Protein AF-A0A4J1QXC9-F1 (afdb_monomer_lite)

Foldseek 3Di:
DAFKKKKFFWAFPDLPPVVVVVLVVLLVLQQVQLQQLHFSDQADPDPVDDGLAPCLSVPHGSQRKDKDKDFACVLCVSNVNNVVQDPPRDDDDDDPPDDDDPLPDDHTMMIMIGGNDHSSSVRSVVSSCVSCVNGIPISDIDMDGWPQDPVQAQTADPLQARPCLPPDDDPVCCVVPAQDPDPPPSGRHGDDDDDDDDDPVVVSVPDDQVVSCVVVCARNPARHHPPDPHRPDRDD

Radius of gyration: 20.9 Å; chains: 1; bounding box: 47×39×70 Å

pLDDT: mean 91.8, std 9.6, range [33.09, 98.62]

Organism: Streptococcus pneumoniae (NCBI:txid1313)

InterPro domains:
  IPR006314 Dyp-type peroxidase [PS51404] (1-236)
  IPR006314 Dyp-type peroxidase [PTHR30521] (3-228)
  IPR006314 Dyp-type peroxidase 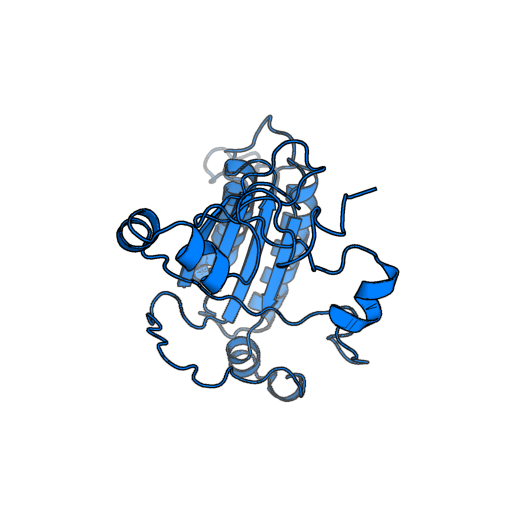[TIGR01413] (1-229)
  IPR011008 Dimeric alpha-beta barrel [SSF54909] (2-228)
  IPR048327 Dyp-type peroxidase, N-terminal domain [PF04261] (1-145)
  IPR048328 Dyp-type peroxidase, C-terminal domain [PF20628] (154-229)

Sequence (236 aa):
MQKNIYFVVLDLHTTDRDKIIQLFKDWTDYSAKLVEGELVKKDGQNALFPPSDTGETVGLNPHRLTLTFGVSASFLKKMNLENKRPRLFRNLPLFPKEQLREKYTGGDIVIHACADDEQIAFHAIRNLIRKGRNAVPLRWSQSGFAAIGDRMETPRNLFGFKDGTANPTKEQDFDRVIWADSKDWMENGSYMAVRRIQMFLETWDRTGLEEQENTFGRYKESSAPFGKKMSLMKWI

Structure (mmCIF, N/CA/C/O backbone):
data_AF-A0A4J1QXC9-F1
#
_entry.id   AF-A0A4J1QXC9-F1
#
loop_
_atom_site.group_PDB
_atom_site.id
_atom_site.type_symbol
_atom_site.label_atom_id
_atom_site.label_alt_id
_atom_site.label_comp_id
_atom_site.label_asym_id
_atom_site.label_entity_id
_atom_site.label_seq_id
_atom_site.pdbx_PDB_ins_code
_atom_site.Cartn_x
_atom_site.Cartn_y
_atom_site.Cartn_z
_atom_site.occupancy
_atom_site.B_iso_or_equiv
_atom_site.auth_seq_id
_atom_site.auth_comp_id
_atom_site.auth_asym_id
_atom_site.auth_atom_id
_atom_site.pdbx_PDB_model_num
ATOM 1 N N . MET A 1 1 ? 4.931 10.597 -7.196 1.00 86.81 1 MET A N 1
ATOM 2 C CA . MET A 1 1 ? 5.403 9.306 -6.646 1.00 86.81 1 MET A CA 1
ATOM 3 C C . MET A 1 1 ? 6.497 9.544 -5.604 1.00 86.81 1 MET A C 1
ATOM 5 O O . MET A 1 1 ? 7.321 10.445 -5.788 1.00 86.81 1 MET A O 1
ATOM 9 N N . GLN A 1 2 ? 6.478 8.789 -4.507 1.00 93.81 2 GLN A N 1
ATOM 10 C CA . GLN A 1 2 ? 7.521 8.739 -3.476 1.00 93.81 2 GLN A CA 1
ATOM 11 C C . GLN A 1 2 ? 8.482 7.565 -3.717 1.00 93.81 2 GLN A C 1
ATOM 13 O O . GLN A 1 2 ? 8.153 6.645 -4.462 1.00 93.81 2 GLN A O 1
ATOM 18 N N . LYS A 1 3 ? 9.683 7.615 -3.128 1.00 94.50 3 LYS A N 1
ATOM 19 C CA . LYS A 1 3 ? 10.757 6.640 -3.403 1.00 94.50 3 LYS A CA 1
ATOM 20 C C . LYS A 1 3 ? 10.521 5.257 -2.804 1.00 94.50 3 LYS A C 1
ATOM 22 O O . LYS A 1 3 ? 10.909 4.275 -3.430 1.00 94.50 3 LYS A O 1
ATOM 27 N N . ASN A 1 4 ? 9.917 5.184 -1.624 1.00 97.00 4 ASN A N 1
ATOM 28 C CA . ASN A 1 4 ? 9.817 3.959 -0.843 1.00 97.00 4 ASN A CA 1
ATOM 29 C C . ASN A 1 4 ? 8.362 3.616 -0.543 1.00 97.00 4 ASN A C 1
ATOM 31 O O . ASN A 1 4 ? 7.507 4.496 -0.420 1.00 97.00 4 ASN A O 1
ATOM 35 N N . ILE A 1 5 ? 8.119 2.320 -0.390 1.00 97.75 5 ILE A N 1
ATOM 36 C CA . ILE A 1 5 ? 6.839 1.741 -0.001 1.00 97.75 5 ILE A CA 1
ATOM 37 C C . ILE A 1 5 ? 7.069 0.728 1.120 1.00 97.75 5 ILE A C 1
ATOM 39 O O . ILE A 1 5 ? 7.953 -0.126 1.031 1.00 97.75 5 ILE A O 1
ATOM 43 N N . TYR A 1 6 ? 6.219 0.778 2.142 1.00 98.25 6 TYR A N 1
ATOM 44 C CA . TYR A 1 6 ? 6.021 -0.318 3.079 1.00 98.25 6 TYR A CA 1
ATOM 45 C C . TYR A 1 6 ? 4.556 -0.756 3.019 1.00 98.25 6 TYR A C 1
ATOM 47 O O . TYR A 1 6 ? 3.641 -0.046 3.440 1.00 98.25 6 TYR A O 1
ATOM 55 N N . PHE A 1 7 ? 4.330 -1.919 2.413 1.00 98.31 7 PHE A N 1
ATOM 56 C CA . PHE A 1 7 ? 3.008 -2.474 2.159 1.00 98.31 7 PHE A CA 1
ATOM 57 C C . PHE A 1 7 ? 2.717 -3.593 3.148 1.00 98.31 7 PHE A C 1
ATOM 59 O O . PHE A 1 7 ? 3.541 -4.495 3.320 1.00 98.31 7 PHE A O 1
ATOM 66 N N . VAL A 1 8 ? 1.540 -3.572 3.766 1.00 98.31 8 VAL A N 1
ATOM 67 C CA . VAL A 1 8 ? 1.110 -4.630 4.681 1.00 98.31 8 VAL A CA 1
ATOM 68 C C . VAL A 1 8 ? -0.305 -5.076 4.405 1.00 98.31 8 VAL A C 1
ATOM 70 O O . VAL A 1 8 ? -1.182 -4.293 4.042 1.00 98.31 8 VAL A O 1
ATOM 73 N N . VAL A 1 9 ? -0.516 -6.361 4.647 1.00 98.50 9 VAL A N 1
ATOM 74 C CA . VAL A 1 9 ? -1.822 -6.993 4.624 1.00 98.50 9 VAL A CA 1
ATOM 75 C C . VAL A 1 9 ? -2.078 -7.642 5.967 1.00 98.50 9 VAL A C 1
ATOM 77 O O . VAL A 1 9 ? -1.210 -8.322 6.517 1.00 98.50 9 VAL A O 1
ATOM 80 N N . LEU A 1 10 ? -3.277 -7.426 6.488 1.00 98.38 10 LEU A N 1
ATOM 81 C CA . LEU A 1 10 ? -3.714 -7.852 7.808 1.00 98.38 10 LEU A CA 1
ATOM 82 C C . LEU A 1 10 ? -4.925 -8.779 7.678 1.00 98.38 10 LEU A C 1
ATOM 84 O O . LEU A 1 10 ? -5.751 -8.610 6.776 1.00 98.38 10 LEU A O 1
ATOM 88 N N . ASP A 1 11 ? -5.041 -9.728 8.599 1.00 98.00 11 ASP A N 1
ATOM 89 C CA . ASP A 1 11 ? -6.220 -10.584 8.748 1.00 98.00 11 ASP A CA 1
ATOM 90 C C . ASP A 1 11 ? -7.081 -10.081 9.911 1.00 98.00 11 ASP A C 1
ATOM 92 O O . ASP A 1 11 ? -6.554 -9.688 10.943 1.00 98.00 11 ASP A O 1
ATOM 96 N N . LEU A 1 12 ? -8.405 -10.120 9.787 1.00 97.50 12 LEU A N 1
ATOM 97 C CA . LEU A 1 12 ? -9.333 -9.916 10.897 1.00 97.50 12 LEU A CA 1
ATOM 98 C C . LEU A 1 12 ? -9.292 -11.130 11.828 1.00 97.50 12 LEU A C 1
ATOM 100 O O . LEU A 1 12 ? -9.683 -12.235 11.437 1.00 97.50 12 LEU A O 1
ATOM 104 N N . HIS A 1 13 ? -8.869 -10.902 13.071 1.00 96.00 13 HIS A N 1
ATOM 105 C CA . HIS A 1 13 ? -8.938 -11.876 14.162 1.00 96.00 13 HIS A CA 1
ATOM 106 C C . HIS A 1 13 ? -10.239 -11.760 14.970 1.00 96.00 13 HIS A C 1
ATOM 108 O O . HIS A 1 13 ? -10.708 -12.742 15.537 1.00 96.00 13 HIS A O 1
ATOM 114 N N . THR A 1 14 ? -10.848 -10.572 15.000 1.00 94.75 14 THR A N 1
ATOM 115 C CA . THR A 1 14 ? -12.147 -10.325 15.637 1.00 94.75 14 THR A CA 1
ATOM 116 C C . THR A 1 14 ? -13.152 -9.787 14.624 1.00 94.75 14 THR A C 1
ATOM 118 O O . THR A 1 14 ? -12.793 -9.020 13.734 1.00 94.75 14 THR A O 1
ATOM 121 N N . THR A 1 15 ? -14.416 -10.182 14.769 1.00 95.19 15 THR A N 1
ATOM 122 C CA . THR A 1 15 ? -15.558 -9.668 13.992 1.00 95.19 15 THR A CA 1
ATOM 123 C C . THR A 1 15 ? -16.466 -8.771 14.838 1.00 95.19 15 THR A C 1
ATOM 125 O O . THR A 1 15 ? -17.591 -8.464 14.449 1.00 95.19 15 THR A O 1
ATOM 128 N N . ASP A 1 16 ? -15.988 -8.359 16.015 1.00 97.06 16 ASP A N 1
ATOM 129 C CA . ASP A 1 16 ? -16.655 -7.394 16.883 1.00 97.06 16 ASP A CA 1
ATOM 130 C C . ASP A 1 16 ? -16.669 -6.018 16.202 1.00 97.06 16 ASP A C 1
ATOM 132 O O . ASP A 1 16 ? -15.639 -5.349 16.061 1.00 97.06 16 ASP A O 1
ATOM 136 N N . ARG A 1 17 ? -17.855 -5.616 15.740 1.00 96.75 17 ARG A N 1
ATOM 137 C CA . ARG A 1 17 ? -18.045 -4.415 14.925 1.00 96.75 17 ARG A CA 1
ATOM 138 C C . ARG A 1 17 ? -17.596 -3.147 15.639 1.00 96.75 17 ARG A C 1
ATOM 140 O O . ARG A 1 17 ? -16.958 -2.309 15.003 1.00 96.75 17 ARG A O 1
ATOM 147 N N . ASP A 1 18 ? -17.878 -3.020 16.930 1.00 97.69 18 ASP A N 1
ATOM 148 C CA . ASP A 1 18 ? -17.554 -1.812 17.685 1.00 97.69 18 ASP A CA 1
ATOM 149 C C . ASP A 1 18 ? -16.042 -1.677 17.872 1.00 97.69 18 ASP A C 1
ATOM 151 O O . ASP A 1 18 ? -15.489 -0.587 17.708 1.00 97.69 18 ASP A O 1
ATOM 155 N N . LYS A 1 19 ? -15.340 -2.797 18.091 1.00 97.38 19 LYS A N 1
ATOM 156 C CA . LYS A 1 19 ? -13.870 -2.808 18.141 1.00 97.38 19 LYS A CA 1
ATOM 157 C C . LYS A 1 19 ? -13.236 -2.420 16.811 1.00 97.38 19 LYS A C 1
ATOM 159 O O . LYS A 1 19 ? -12.275 -1.654 16.813 1.00 97.38 19 LYS A O 1
ATOM 164 N N . ILE A 1 20 ? -13.753 -2.919 15.687 1.00 98.12 20 ILE A N 1
ATOM 165 C CA . ILE A 1 20 ? -13.220 -2.573 14.359 1.00 98.12 20 ILE A CA 1
ATOM 166 C C . ILE A 1 20 ? -13.503 -1.107 14.012 1.00 98.12 20 ILE A C 1
ATOM 168 O O . ILE A 1 20 ? -12.611 -0.418 13.521 1.00 98.12 20 ILE A O 1
ATOM 172 N N . ILE A 1 21 ? -14.697 -0.593 14.331 1.00 98.12 21 ILE A N 1
ATOM 173 C CA . ILE A 1 21 ? -15.019 0.832 14.159 1.00 98.12 21 ILE A CA 1
ATOM 174 C C . ILE A 1 21 ? -14.073 1.699 14.992 1.00 98.12 21 ILE A C 1
ATOM 176 O O . ILE A 1 21 ? -13.531 2.677 14.477 1.00 98.12 21 ILE A O 1
ATOM 180 N N . GLN A 1 22 ? -13.851 1.350 16.262 1.00 98.19 22 GLN A N 1
ATOM 181 C CA . GLN A 1 22 ? -12.945 2.112 17.117 1.00 98.19 22 GLN A CA 1
ATOM 182 C C . GLN A 1 22 ? -11.502 2.052 16.608 1.00 98.19 22 GLN A C 1
ATOM 184 O O . GLN A 1 22 ? -10.826 3.074 16.590 1.00 98.19 22 GLN A O 1
ATOM 189 N N . LEU A 1 23 ? -11.047 0.893 16.127 1.00 98.19 23 LEU A N 1
ATOM 190 C CA . LEU A 1 23 ? -9.724 0.761 15.524 1.00 98.19 23 LEU A CA 1
ATOM 191 C C . LEU A 1 23 ? -9.557 1.673 14.302 1.00 98.19 23 LEU A C 1
ATOM 193 O O . LEU A 1 23 ? -8.522 2.317 14.172 1.00 98.19 23 LEU A O 1
ATOM 197 N N . PHE A 1 24 ? -10.560 1.761 13.425 1.00 98.38 24 PHE A N 1
ATOM 198 C CA . PHE A 1 24 ? -10.502 2.650 12.260 1.00 98.38 24 PHE A CA 1
ATOM 199 C C . PHE A 1 24 ? -10.480 4.129 12.653 1.00 98.38 24 PHE A C 1
ATOM 201 O O . PHE A 1 24 ? -9.735 4.898 12.047 1.00 98.38 24 PHE A O 1
ATOM 208 N N . LYS A 1 25 ? -11.218 4.529 13.696 1.00 98.56 25 LYS A N 1
ATOM 209 C CA . LYS A 1 25 ? -11.119 5.885 14.265 1.00 98.56 25 LYS A CA 1
ATOM 210 C C . LYS A 1 25 ? -9.715 6.157 14.802 1.00 98.56 25 LYS A C 1
ATOM 212 O O . LYS A 1 25 ? -9.086 7.127 14.398 1.00 98.56 25 LYS A O 1
ATOM 217 N N . ASP A 1 26 ? -9.189 5.243 15.612 1.00 97.69 26 ASP A N 1
ATOM 218 C CA . ASP A 1 26 ? -7.851 5.362 16.190 1.00 97.69 26 ASP A CA 1
ATOM 219 C C . ASP A 1 26 ? -6.759 5.430 15.104 1.00 97.69 26 ASP A C 1
ATOM 221 O O . ASP A 1 26 ? -5.816 6.212 15.208 1.00 97.69 26 ASP A O 1
ATOM 225 N N . TRP A 1 27 ? -6.878 4.632 14.039 1.00 98.38 27 TRP A N 1
ATOM 226 C CA . TRP A 1 27 ? -5.978 4.690 12.886 1.00 98.38 27 TRP A CA 1
ATOM 227 C C . TRP A 1 27 ? -6.107 5.980 12.090 1.00 98.38 27 TRP A C 1
ATOM 229 O O . TRP A 1 27 ? -5.097 6.459 11.583 1.00 98.38 27 TRP A O 1
ATOM 239 N N . THR A 1 28 ? -7.305 6.552 11.989 1.00 98.56 28 THR A N 1
ATOM 240 C CA . THR A 1 28 ? -7.514 7.852 11.338 1.00 98.56 28 THR A CA 1
ATOM 241 C C . THR A 1 28 ? -6.794 8.951 12.118 1.00 98.56 28 THR A C 1
ATOM 243 O O . THR A 1 28 ? -6.001 9.690 11.537 1.00 98.56 28 THR A O 1
ATOM 246 N N . ASP A 1 29 ? -6.965 8.978 13.442 1.00 97.88 29 ASP A N 1
ATOM 247 C CA . ASP A 1 29 ? -6.290 9.932 14.330 1.00 97.88 29 ASP A CA 1
ATOM 248 C C . ASP A 1 29 ? -4.763 9.783 14.280 1.00 97.88 29 ASP A C 1
ATOM 250 O O . ASP A 1 29 ? -4.030 10.772 14.271 1.00 97.88 29 ASP A O 1
ATOM 254 N N . TYR A 1 30 ? -4.266 8.542 14.240 1.00 97.75 30 TYR A N 1
ATOM 255 C CA . TYR A 1 30 ? -2.833 8.266 14.116 1.00 97.75 30 TYR A CA 1
ATOM 256 C C . TYR A 1 30 ? -2.311 8.726 12.756 1.00 97.75 30 TYR A C 1
ATOM 258 O O . TYR A 1 30 ? -1.277 9.384 12.690 1.00 97.75 30 TYR A O 1
ATOM 266 N N . SER A 1 31 ? -3.030 8.409 11.680 1.00 98.00 31 SER A N 1
ATOM 267 C CA . SER A 1 31 ? -2.625 8.750 10.315 1.00 98.00 31 SER A CA 1
ATOM 268 C C . SER A 1 31 ? -2.523 10.257 10.119 1.00 98.00 31 SER A C 1
ATOM 270 O O . SER A 1 31 ? -1.531 10.704 9.557 1.00 98.00 31 SER A O 1
ATOM 272 N N . ALA A 1 32 ? -3.486 11.031 10.637 1.00 97.44 32 ALA A N 1
ATOM 273 C CA . ALA A 1 32 ? -3.479 12.493 10.559 1.00 97.44 32 ALA A CA 1
ATOM 274 C C . ALA A 1 32 ? -2.223 13.117 11.190 1.00 97.44 32 ALA A C 1
ATOM 276 O O . ALA A 1 32 ? -1.695 14.088 10.669 1.00 97.44 32 ALA A O 1
ATOM 277 N N . LYS A 1 33 ? -1.704 12.530 12.273 1.00 96.25 33 LYS A N 1
ATOM 278 C CA . LYS A 1 33 ? -0.467 12.988 12.923 1.00 96.25 33 LYS A CA 1
ATOM 279 C C . LYS A 1 33 ? 0.783 12.534 12.184 1.00 96.25 33 LYS A C 1
ATOM 281 O O . LYS A 1 33 ? 1.692 13.325 11.960 1.00 96.25 33 LYS A O 1
ATOM 286 N N . LEU A 1 34 ? 0.814 11.267 11.773 1.00 96.50 34 LEU A N 1
ATOM 287 C CA . LEU A 1 34 ? 1.970 10.676 11.097 1.00 96.50 34 LEU A CA 1
ATOM 288 C C . LEU A 1 34 ? 2.313 11.415 9.801 1.00 96.50 34 LEU A C 1
ATOM 290 O O . LEU A 1 34 ? 3.489 11.638 9.522 1.00 96.50 34 LEU A O 1
ATOM 294 N N . VAL A 1 35 ? 1.305 11.806 9.014 1.00 96.69 35 VAL A N 1
ATOM 295 C CA . VAL A 1 35 ? 1.527 12.527 7.746 1.00 96.69 35 VAL A CA 1
ATOM 296 C C . VAL A 1 35 ? 2.050 13.951 7.953 1.00 96.69 35 VAL A C 1
ATOM 298 O O . VAL A 1 35 ? 2.759 14.456 7.087 1.00 96.69 35 VAL A O 1
ATOM 301 N N . GLU A 1 36 ? 1.790 14.548 9.117 1.00 94.94 36 GLU A N 1
ATOM 302 C CA . GLU A 1 36 ? 2.347 15.841 9.541 1.00 94.94 36 GLU A CA 1
ATOM 303 C C . GLU A 1 36 ? 3.715 15.700 10.241 1.00 94.94 36 GLU A C 1
ATOM 305 O O . GLU A 1 36 ? 4.354 16.691 10.586 1.00 94.94 36 GLU A O 1
ATOM 310 N N . GLY A 1 37 ? 4.208 14.470 10.432 1.00 91.94 37 GLY A N 1
ATOM 311 C CA . GLY A 1 37 ? 5.473 14.196 11.124 1.00 91.94 37 GLY A CA 1
ATOM 312 C C . GLY A 1 37 ? 5.369 14.271 12.649 1.00 91.94 37 GLY A C 1
ATOM 313 O O . GLY A 1 37 ? 6.384 14.350 13.340 1.00 91.94 37 GLY A O 1
ATOM 314 N N . GLU A 1 38 ? 4.153 14.243 13.192 1.00 93.00 38 GLU A N 1
ATOM 315 C CA . GLU A 1 38 ? 3.902 14.221 14.628 1.00 93.00 38 GLU A CA 1
ATOM 316 C C . GLU A 1 38 ? 3.891 12.791 15.191 1.00 93.00 38 GLU A C 1
ATOM 318 O O . GLU A 1 38 ? 3.577 11.811 14.511 1.00 93.00 38 GLU A O 1
ATOM 323 N N . LEU A 1 39 ? 4.163 12.675 16.494 1.00 91.56 39 LEU A N 1
ATOM 324 C CA . LEU A 1 39 ? 3.985 11.423 17.230 1.00 91.56 39 LEU A CA 1
ATOM 325 C C . LEU A 1 39 ? 2.503 11.044 17.305 1.00 91.56 39 LEU A C 1
ATOM 327 O O . LEU A 1 39 ? 1.646 11.892 17.570 1.00 91.56 39 LEU A O 1
ATOM 331 N N . VAL A 1 40 ? 2.191 9.749 17.202 1.00 92.06 40 VAL A N 1
ATOM 332 C CA . VAL A 1 40 ? 0.793 9.270 17.199 1.00 92.06 40 VAL A CA 1
ATOM 333 C C . VAL A 1 40 ? 0.020 9.661 18.460 1.00 92.06 40 VAL A C 1
ATOM 335 O O . VAL A 1 40 ? -1.194 9.901 18.434 1.00 92.06 40 VAL A O 1
ATOM 338 N N . LYS A 1 41 ? 0.720 9.769 19.590 1.00 89.44 41 LYS A N 1
ATOM 339 C CA . LYS A 1 41 ? 0.182 10.247 20.861 1.00 89.44 41 LYS A CA 1
ATOM 340 C C . LYS A 1 41 ? 1.332 10.681 21.771 1.00 89.44 41 LYS A C 1
ATOM 342 O O . LYS A 1 41 ? 2.376 10.040 21.790 1.00 89.44 41 LYS A O 1
ATOM 347 N N . LYS A 1 42 ? 1.118 11.752 22.542 1.00 84.88 42 LYS A N 1
ATOM 348 C CA . LYS A 1 42 ? 2.051 12.177 23.593 1.00 84.88 42 LYS A CA 1
ATOM 349 C C . LYS A 1 42 ? 2.065 11.159 24.730 1.00 84.88 42 LYS A C 1
ATOM 351 O O . LYS A 1 42 ? 1.010 10.641 25.105 1.00 84.88 42 LYS A O 1
ATOM 356 N N . ASP A 1 43 ? 3.240 10.923 25.293 1.00 85.69 43 ASP A N 1
ATOM 357 C CA . ASP A 1 43 ? 3.379 10.039 26.442 1.00 85.69 43 ASP A CA 1
ATOM 358 C C . ASP A 1 43 ? 2.6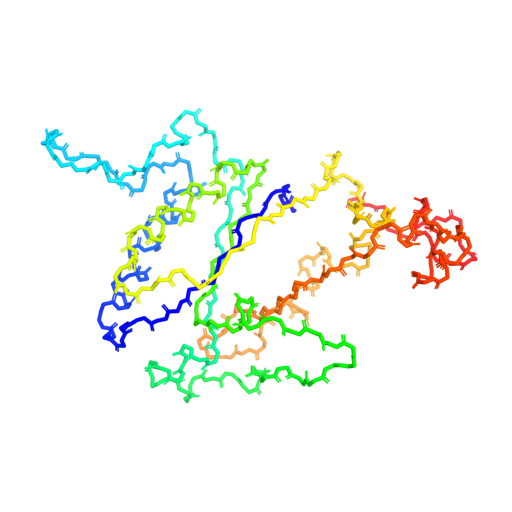85 10.595 27.686 1.00 85.69 43 ASP A C 1
ATOM 360 O O . ASP A 1 43 ? 2.521 11.805 27.867 1.00 85.69 43 ASP A O 1
ATOM 364 N N . GLY A 1 44 ? 2.233 9.674 28.538 1.00 80.00 44 GLY A N 1
ATOM 365 C CA . GLY A 1 44 ? 1.739 10.017 29.864 1.00 80.00 44 GLY A CA 1
ATOM 366 C C . GLY A 1 44 ? 2.885 10.398 30.802 1.00 80.00 44 GLY A C 1
ATOM 367 O O . GLY A 1 44 ? 4.050 10.135 30.530 1.00 80.00 44 GLY A O 1
ATOM 368 N N . GLN A 1 45 ? 2.547 10.975 31.955 1.00 81.00 45 GLN A N 1
ATOM 369 C CA . GLN A 1 45 ? 3.548 11.387 32.950 1.00 81.00 45 GLN A CA 1
ATOM 370 C C . GLN A 1 45 ? 4.208 10.205 33.684 1.00 81.00 45 GLN A C 1
ATOM 372 O O . GLN A 1 45 ? 5.248 10.370 34.314 1.00 81.00 45 GLN A O 1
ATOM 377 N N . ASN A 1 46 ? 3.604 9.014 33.636 1.00 86.38 46 ASN A N 1
ATOM 378 C CA . ASN A 1 46 ? 4.122 7.844 34.334 1.00 86.38 46 ASN A CA 1
ATOM 379 C C . ASN A 1 46 ? 5.108 7.070 33.444 1.00 86.38 46 ASN A C 1
ATOM 381 O O . ASN A 1 46 ? 4.703 6.352 32.530 1.00 86.38 46 ASN A O 1
ATOM 385 N N . ALA A 1 47 ? 6.394 7.185 33.782 1.00 86.19 47 ALA A N 1
ATOM 386 C CA . ALA A 1 47 ? 7.519 6.569 33.080 1.00 86.19 47 ALA A CA 1
ATOM 387 C C . ALA A 1 47 ? 7.551 5.026 33.123 1.00 86.19 47 ALA A C 1
ATOM 389 O O . ALA A 1 47 ? 8.367 4.418 32.437 1.00 86.19 47 ALA A O 1
ATOM 390 N N . LEU A 1 48 ? 6.688 4.378 33.915 1.00 89.06 48 LEU A N 1
ATOM 391 C CA . LEU A 1 48 ? 6.583 2.915 33.962 1.00 89.06 48 LEU A CA 1
ATOM 392 C C . LEU A 1 48 ? 5.698 2.342 32.846 1.00 89.06 48 LEU A C 1
ATOM 394 O O . LEU A 1 48 ? 5.682 1.126 32.647 1.00 89.06 48 LEU A O 1
ATOM 398 N N . PHE A 1 49 ? 4.947 3.181 32.126 1.00 86.81 49 PHE A N 1
ATOM 399 C CA . PHE A 1 49 ? 4.167 2.724 30.980 1.00 86.81 49 PHE A CA 1
ATOM 400 C C . PHE A 1 49 ? 4.998 2.721 29.694 1.00 86.81 49 PHE A C 1
ATOM 402 O O . PHE A 1 49 ? 5.851 3.588 29.507 1.00 86.81 49 PHE A O 1
ATOM 409 N N . PRO A 1 50 ? 4.723 1.783 28.768 1.00 87.06 50 PRO A N 1
ATOM 410 C CA . PRO A 1 50 ? 5.310 1.830 27.438 1.00 87.06 50 PRO A CA 1
ATOM 411 C C . PRO A 1 50 ? 4.982 3.150 26.724 1.00 87.06 50 PRO A C 1
ATOM 413 O O . PRO A 1 50 ? 3.862 3.653 26.873 1.00 87.06 50 PRO A O 1
ATOM 416 N N . PRO A 1 51 ? 5.903 3.672 25.896 1.00 88.25 51 PRO A N 1
ATOM 417 C CA . PRO A 1 51 ? 5.656 4.879 25.126 1.00 88.25 51 PRO A CA 1
ATOM 418 C C . PRO A 1 51 ? 4.545 4.658 24.094 1.00 88.25 51 PRO A C 1
ATOM 420 O O . PRO A 1 51 ? 4.371 3.572 23.521 1.00 88.25 51 PRO A O 1
ATOM 423 N N . SER A 1 52 ? 3.781 5.717 23.856 1.00 89.12 52 SER A N 1
ATOM 424 C CA . SER A 1 52 ? 2.598 5.726 22.998 1.00 89.12 52 SER A CA 1
ATOM 425 C C . SER A 1 52 ? 2.949 5.766 21.514 1.00 89.12 52 SER A C 1
ATOM 427 O O . SER A 1 52 ? 2.159 5.291 20.703 1.00 89.12 52 SER A O 1
ATOM 429 N N . ASP A 1 53 ? 4.145 6.247 21.174 1.00 93.25 53 ASP A N 1
ATOM 430 C CA . ASP A 1 53 ? 4.815 6.150 19.871 1.00 93.25 53 ASP A CA 1
ATOM 431 C C . ASP A 1 53 ? 6.067 5.254 20.012 1.00 93.25 53 ASP A C 1
ATOM 433 O O . ASP A 1 53 ? 6.495 4.952 21.124 1.00 93.25 53 ASP A O 1
ATOM 437 N N . THR A 1 54 ? 6.601 4.714 18.922 1.00 92.00 54 THR A N 1
ATOM 438 C CA . THR A 1 54 ? 7.842 3.919 18.937 1.00 92.00 54 THR A CA 1
ATOM 439 C C . THR A 1 54 ? 9.102 4.772 18.771 1.00 92.00 54 THR A C 1
ATOM 441 O O . THR A 1 54 ? 10.187 4.303 19.113 1.00 92.00 54 THR A O 1
ATOM 444 N N . GLY A 1 55 ? 8.957 6.024 18.328 1.00 89.56 55 GLY A N 1
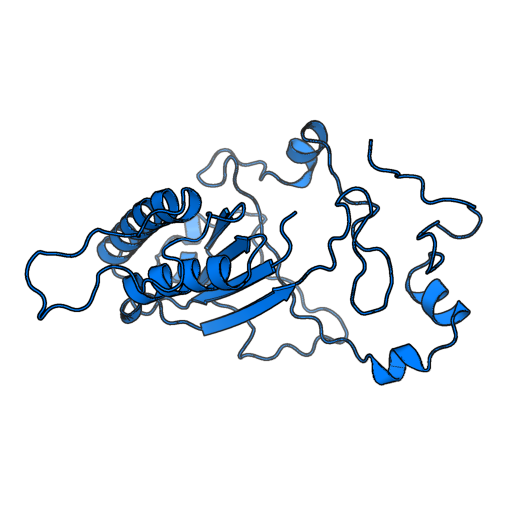ATOM 445 C CA . GLY A 1 55 ? 9.969 7.075 18.414 1.00 89.56 55 GLY A CA 1
ATOM 446 C C . GLY A 1 55 ? 11.078 7.036 17.362 1.00 89.56 55 GLY A C 1
ATOM 447 O O . GLY A 1 55 ? 11.903 7.943 17.337 1.00 89.56 55 GLY A O 1
ATOM 448 N N . GLU A 1 56 ? 11.113 6.046 16.467 1.00 89.81 56 GLU A N 1
ATOM 449 C CA . GLU A 1 56 ? 12.193 5.898 15.483 1.00 89.81 56 GLU A CA 1
ATOM 450 C C . GLU A 1 56 ? 12.256 7.031 14.450 1.00 89.81 56 GLU A C 1
ATOM 452 O O . GLU A 1 56 ? 13.231 7.112 13.719 1.00 89.81 56 GLU A O 1
ATOM 457 N N . THR A 1 57 ? 11.261 7.914 14.380 1.00 91.19 57 THR A N 1
ATOM 458 C CA . THR A 1 57 ? 11.228 9.051 13.443 1.00 91.19 57 THR A CA 1
ATOM 459 C C . THR A 1 57 ? 11.322 10.409 14.128 1.00 91.19 57 THR A C 1
ATOM 461 O O . THR A 1 57 ? 11.207 11.437 13.465 1.00 91.19 57 THR A O 1
ATOM 464 N N . VAL A 1 58 ? 11.559 10.447 15.446 1.00 89.44 58 VAL A N 1
ATOM 465 C CA . VAL A 1 58 ? 11.740 11.706 16.182 1.00 89.44 58 VAL A CA 1
ATOM 466 C C . VAL A 1 58 ? 12.884 12.509 15.560 1.00 89.44 58 VAL A C 1
ATOM 468 O O . VAL A 1 58 ? 14.008 12.025 15.448 1.00 89.44 58 VAL A O 1
ATOM 471 N N . GLY A 1 59 ? 12.593 13.755 15.178 1.00 86.81 59 GLY A N 1
ATOM 472 C CA . GLY A 1 59 ? 13.555 14.656 14.538 1.00 86.81 59 GLY A CA 1
ATOM 473 C C . GLY A 1 59 ? 13.660 14.514 13.016 1.00 86.81 59 GLY A C 1
ATOM 474 O O . GLY A 1 59 ? 14.460 15.221 12.408 1.00 86.81 59 GLY A O 1
ATOM 475 N N . LEU A 1 60 ? 12.858 13.645 12.394 1.00 89.38 60 LEU A N 1
ATOM 476 C CA . LEU A 1 60 ? 12.751 13.529 10.940 1.00 89.38 60 LEU A CA 1
ATOM 477 C C . LEU A 1 60 ? 11.518 14.277 10.417 1.00 89.38 60 LEU A C 1
ATOM 479 O O . LEU A 1 60 ? 10.505 14.399 11.100 1.00 89.38 60 LEU A O 1
ATOM 483 N N . ASN A 1 61 ? 11.593 14.750 9.173 1.00 91.06 61 ASN A N 1
ATOM 484 C CA . ASN A 1 61 ? 10.433 15.297 8.469 1.00 91.06 61 ASN A CA 1
ATOM 485 C C . ASN A 1 61 ? 9.500 14.159 8.011 1.00 91.06 61 ASN A C 1
ATOM 487 O O . ASN A 1 61 ? 9.957 13.038 7.813 1.00 91.06 61 ASN A O 1
ATOM 491 N N . PRO A 1 62 ? 8.217 14.420 7.713 1.00 88.44 62 PRO A N 1
ATOM 492 C CA . PRO A 1 62 ? 7.297 13.380 7.237 1.00 88.44 62 PRO A CA 1
ATOM 493 C C . PRO A 1 62 ? 7.633 12.816 5.846 1.00 88.44 62 PRO A C 1
ATOM 495 O O . PRO A 1 62 ? 6.977 11.888 5.389 1.00 88.44 62 PRO A O 1
ATOM 498 N N . HIS A 1 63 ? 8.618 13.371 5.126 1.00 93.56 63 HIS A N 1
ATOM 499 C CA . HIS A 1 63 ? 9.103 12.863 3.833 1.00 93.56 63 HIS A CA 1
ATOM 500 C C . HIS A 1 63 ? 7.986 12.513 2.822 1.00 93.56 63 HIS A C 1
ATOM 502 O O . HIS A 1 63 ? 8.080 11.531 2.082 1.00 93.56 63 HIS A O 1
ATOM 508 N N . ARG A 1 64 ? 6.939 13.353 2.762 1.00 96.00 64 ARG A N 1
ATOM 509 C CA . ARG A 1 64 ? 5.746 13.175 1.909 1.00 96.00 64 ARG A CA 1
ATOM 510 C C . ARG A 1 64 ? 5.022 11.843 2.156 1.00 96.00 64 ARG A C 1
ATOM 512 O O . ARG A 1 64 ? 4.578 11.197 1.200 1.00 96.00 64 ARG A O 1
ATOM 519 N N . LEU A 1 65 ? 4.943 11.425 3.420 1.00 98.12 65 LEU A N 1
ATOM 520 C CA . LEU A 1 65 ? 4.218 10.231 3.828 1.00 98.12 65 LEU A CA 1
ATOM 521 C C . LEU A 1 65 ? 2.763 10.302 3.358 1.00 98.12 65 LEU A C 1
ATOM 523 O O . LEU A 1 65 ? 2.053 11.272 3.604 1.00 98.12 65 LEU A O 1
ATOM 527 N N . THR A 1 66 ? 2.309 9.229 2.725 1.00 98.44 66 THR A N 1
ATOM 528 C CA . THR A 1 66 ? 0.894 8.979 2.459 1.00 98.44 66 THR A CA 1
ATOM 529 C C . THR A 1 66 ? 0.526 7.599 2.965 1.00 98.44 66 THR A C 1
ATOM 531 O O . THR A 1 66 ? 1.280 6.647 2.757 1.00 98.44 66 THR A O 1
ATOM 534 N N . LEU A 1 67 ? -0.655 7.487 3.566 1.00 98.56 67 LEU A N 1
ATOM 535 C CA . LEU A 1 67 ? -1.228 6.234 4.039 1.00 98.56 67 LEU A CA 1
ATOM 536 C C . LEU A 1 67 ? -2.513 5.960 3.262 1.00 98.56 67 LEU A C 1
ATOM 538 O O . LEU A 1 67 ? -3.447 6.754 3.293 1.00 98.56 67 LEU A O 1
ATOM 542 N N . THR A 1 68 ? -2.550 4.847 2.535 1.00 98.62 68 THR A N 1
ATOM 543 C CA . THR A 1 68 ? -3.741 4.390 1.808 1.00 98.62 68 THR A CA 1
ATOM 544 C C . THR A 1 68 ? -4.257 3.106 2.437 1.00 98.62 68 THR A C 1
ATOM 546 O O . THR A 1 68 ? -3.487 2.177 2.679 1.00 98.62 68 THR A O 1
ATOM 549 N N . PHE A 1 69 ? -5.564 3.044 2.673 1.00 98.56 69 PHE A N 1
ATOM 550 C CA . PHE A 1 69 ? -6.233 1.899 3.283 1.00 98.56 69 PHE A CA 1
ATOM 551 C C . PHE A 1 69 ? -7.183 1.250 2.282 1.00 98.56 69 PHE A C 1
ATOM 553 O O . PHE A 1 69 ? -7.765 1.922 1.433 1.00 98.56 69 PHE A O 1
ATOM 560 N N . GLY A 1 70 ? -7.367 -0.060 2.399 1.00 97.81 70 GLY A N 1
ATOM 561 C CA . GLY A 1 70 ? -8.338 -0.798 1.599 1.00 97.81 70 GLY A CA 1
ATOM 562 C C . GLY A 1 70 ? -8.835 -2.037 2.326 1.00 97.81 70 GLY A C 1
ATOM 563 O O . GLY A 1 70 ? -8.158 -2.573 3.204 1.00 97.81 70 GLY A O 1
ATOM 564 N N . VAL A 1 71 ? -10.020 -2.504 1.942 1.00 97.50 71 VAL A N 1
ATOM 565 C CA . VAL A 1 71 ? -10.638 -3.718 2.486 1.00 97.50 71 VAL A CA 1
ATOM 566 C C . VAL A 1 71 ? -10.924 -4.713 1.371 1.00 97.50 71 VAL A C 1
ATOM 568 O O . VAL A 1 71 ? -11.251 -4.338 0.245 1.00 97.50 71 VAL A O 1
ATOM 571 N N . SER A 1 72 ? -10.787 -5.999 1.672 1.00 96.88 72 SER A N 1
ATOM 572 C CA . SER A 1 72 ? -10.999 -7.069 0.703 1.00 96.88 72 SER A CA 1
ATOM 573 C C . SER A 1 72 ? -12.439 -7.593 0.714 1.00 96.88 72 SER A C 1
ATOM 575 O O . SER A 1 72 ? -13.236 -7.319 1.613 1.00 96.88 72 SER A O 1
ATOM 577 N N . ALA A 1 73 ? -12.784 -8.426 -0.269 1.00 95.12 73 ALA A N 1
ATOM 578 C CA . ALA A 1 73 ? -14.050 -9.156 -0.247 1.00 95.12 73 ALA A CA 1
ATOM 579 C C . ALA A 1 73 ? -14.172 -10.093 0.975 1.00 95.12 73 ALA A C 1
ATOM 581 O O . ALA A 1 73 ? -15.279 -10.322 1.459 1.00 95.12 73 ALA A O 1
ATOM 582 N N . SER A 1 74 ? -13.046 -10.607 1.488 1.00 95.94 74 SER A N 1
ATOM 583 C CA . SER A 1 74 ? -13.015 -11.417 2.712 1.00 95.94 74 SER A CA 1
ATOM 584 C C . SER A 1 74 ? -13.386 -10.582 3.940 1.00 95.94 74 SER A C 1
ATOM 586 O O . SER A 1 74 ? -14.206 -11.030 4.740 1.00 95.94 74 SER A O 1
ATOM 588 N N . PHE A 1 75 ? -12.903 -9.337 4.035 1.00 97.62 75 PHE A N 1
ATOM 589 C CA . PHE A 1 75 ? -13.317 -8.406 5.090 1.00 97.62 75 PHE A CA 1
ATOM 590 C C . PHE A 1 75 ? -14.829 -8.178 5.073 1.00 97.62 75 PHE A C 1
ATOM 592 O O . PHE A 1 75 ? -15.488 -8.333 6.100 1.00 97.62 75 PHE A O 1
ATOM 599 N N . LEU A 1 76 ? -15.392 -7.865 3.898 1.00 96.94 76 LEU A N 1
ATOM 600 C CA . LEU A 1 76 ? -16.833 -7.638 3.762 1.00 96.94 76 LEU A CA 1
ATOM 601 C C . LEU A 1 76 ? -17.633 -8.866 4.204 1.00 96.94 76 LEU A C 1
ATOM 603 O O . LEU A 1 76 ? -18.613 -8.724 4.927 1.00 96.94 76 LEU A O 1
ATOM 607 N N . LYS A 1 77 ? -17.181 -10.070 3.845 1.00 96.00 77 LYS A N 1
ATOM 608 C CA . LYS A 1 77 ? -17.802 -11.318 4.294 1.00 96.00 77 LYS A CA 1
ATOM 609 C C . LYS A 1 77 ? -17.734 -11.500 5.810 1.00 96.00 77 LYS A C 1
ATOM 611 O O . LYS A 1 77 ? -18.760 -11.733 6.441 1.00 96.00 77 LYS A O 1
ATOM 616 N N . LYS A 1 78 ? -16.551 -11.354 6.412 1.00 97.12 78 LYS A N 1
ATOM 617 C CA . LYS A 1 78 ? -16.348 -11.523 7.864 1.00 97.12 78 LYS A CA 1
ATOM 618 C C . LYS A 1 78 ? -17.130 -10.506 8.700 1.00 97.12 78 LYS A C 1
ATOM 620 O O . LYS A 1 78 ? -17.581 -10.842 9.789 1.00 97.12 78 LYS A O 1
ATOM 625 N N . MET A 1 79 ? -17.319 -9.293 8.183 1.00 97.81 79 MET A N 1
ATOM 626 C CA . MET A 1 79 ? -18.074 -8.224 8.847 1.00 97.81 79 MET A CA 1
ATOM 627 C C . MET A 1 79 ? -19.579 -8.246 8.539 1.00 97.81 79 MET A C 1
ATOM 629 O O . MET A 1 79 ? -20.291 -7.341 8.970 1.00 97.81 79 MET A O 1
ATOM 633 N N . ASN A 1 80 ? -20.071 -9.255 7.808 1.00 96.94 80 ASN A N 1
ATOM 634 C CA . ASN A 1 80 ? -21.465 -9.356 7.366 1.00 96.94 80 ASN A CA 1
ATOM 635 C C . ASN A 1 80 ? -21.932 -8.128 6.545 1.00 96.94 80 ASN A C 1
ATOM 637 O O . ASN A 1 80 ? -23.020 -7.589 6.739 1.00 96.94 80 ASN A O 1
ATOM 641 N N . LEU A 1 81 ? -21.067 -7.669 5.637 1.00 96.56 81 LEU A N 1
ATOM 642 C CA . LEU A 1 81 ? -21.241 -6.522 4.736 1.00 96.56 81 LEU A CA 1
ATOM 643 C C . LEU A 1 81 ? -21.198 -6.943 3.255 1.00 96.56 81 LEU A C 1
ATOM 645 O O . LEU A 1 81 ? -20.880 -6.136 2.384 1.00 96.56 81 LEU A O 1
ATOM 649 N N . GLU A 1 82 ? -21.488 -8.204 2.925 1.00 94.88 82 GLU A N 1
ATOM 650 C CA . GLU A 1 82 ? -21.436 -8.689 1.532 1.00 94.88 82 GLU A CA 1
ATOM 651 C C . GLU A 1 82 ? -22.415 -7.949 0.614 1.00 94.88 82 GLU A C 1
ATOM 653 O O . GLU A 1 82 ? -22.117 -7.728 -0.557 1.00 94.88 82 GLU A O 1
ATOM 658 N N . ASN A 1 83 ? -23.538 -7.474 1.158 1.00 94.56 83 ASN A N 1
ATOM 659 C CA . ASN A 1 83 ? -24.493 -6.613 0.456 1.00 94.56 83 ASN A CA 1
ATOM 660 C C . ASN A 1 83 ? -23.915 -5.240 0.060 1.00 94.56 83 ASN A C 1
ATOM 662 O O . ASN A 1 83 ? -24.523 -4.534 -0.740 1.00 94.56 83 ASN A O 1
ATOM 666 N N . LYS A 1 84 ? -22.761 -4.851 0.614 1.00 94.19 84 LYS A N 1
ATOM 667 C CA . LYS A 1 84 ? -22.008 -3.644 0.251 1.00 94.19 84 LYS A CA 1
ATOM 668 C C . LYS A 1 84 ? -20.900 -3.916 -0.765 1.00 94.19 84 LYS A C 1
ATOM 670 O O . LYS A 1 84 ? -20.220 -2.979 -1.168 1.00 94.19 84 LYS A O 1
ATOM 675 N N . ARG A 1 85 ? -20.688 -5.167 -1.190 1.00 93.25 85 ARG A N 1
ATOM 676 C CA . ARG A 1 85 ? -19.649 -5.510 -2.168 1.00 93.25 85 ARG A CA 1
ATOM 677 C C . ARG A 1 85 ? -19.975 -4.888 -3.534 1.00 93.25 85 ARG A C 1
ATOM 679 O O . ARG A 1 85 ? -20.991 -5.255 -4.126 1.00 93.25 85 ARG A O 1
ATOM 686 N N . PRO A 1 86 ? -19.104 -4.025 -4.090 1.00 90.19 86 PRO A N 1
ATOM 687 C CA . PRO A 1 86 ? -19.350 -3.441 -5.402 1.00 90.19 86 PRO A CA 1
ATOM 688 C C . PRO A 1 86 ? -19.401 -4.508 -6.498 1.00 90.19 86 PRO A C 1
ATOM 690 O O . PRO A 1 86 ? -18.619 -5.461 -6.495 1.00 90.19 86 PRO A O 1
ATOM 693 N N . ARG A 1 87 ? -20.276 -4.324 -7.493 1.00 86.75 87 ARG A N 1
ATOM 694 C CA . ARG A 1 87 ? -20.496 -5.293 -8.589 1.00 86.75 87 ARG A CA 1
ATOM 695 C C . ARG A 1 87 ? -19.221 -5.635 -9.374 1.00 86.75 87 ARG A C 1
ATOM 697 O O . ARG A 1 87 ? -19.087 -6.756 -9.879 1.00 86.75 87 ARG A O 1
ATOM 704 N N . LEU A 1 88 ? -18.318 -4.662 -9.510 1.00 87.25 88 LEU A N 1
ATOM 705 C CA . LEU A 1 88 ? -17.038 -4.807 -10.209 1.00 87.25 88 LEU A CA 1
ATOM 706 C C . LEU A 1 88 ? -15.947 -5.429 -9.327 1.00 87.25 88 LEU A C 1
ATOM 708 O O . LEU A 1 88 ? -14.954 -5.923 -9.855 1.00 87.25 88 LEU A O 1
ATOM 712 N N . PHE A 1 89 ? -16.142 -5.483 -8.006 1.00 91.94 89 PHE A N 1
ATOM 713 C CA . PHE A 1 89 ? -15.153 -6.014 -7.076 1.00 91.94 89 PHE A CA 1
ATOM 714 C C . PHE A 1 89 ? -15.186 -7.542 -7.027 1.00 91.94 89 PHE A C 1
ATOM 716 O O . PHE A 1 89 ? -15.685 -8.159 -6.084 1.00 91.94 89 PHE A O 1
ATOM 723 N N . ARG A 1 90 ? -14.686 -8.181 -8.079 1.00 88.50 90 ARG A N 1
ATOM 724 C CA . ARG A 1 90 ? -14.709 -9.638 -8.257 1.00 88.50 90 ARG A CA 1
ATOM 725 C C . ARG A 1 90 ? -13.356 -10.252 -7.930 1.00 88.50 90 ARG A C 1
ATOM 727 O O . ARG A 1 90 ? -12.340 -9.565 -7.886 1.00 88.50 90 ARG A O 1
ATOM 734 N N . ASN A 1 91 ? -13.357 -11.559 -7.693 1.00 90.81 91 ASN A N 1
ATOM 735 C CA . ASN A 1 91 ? -12.105 -12.294 -7.582 1.00 90.81 91 ASN A CA 1
ATOM 736 C C . ASN A 1 91 ? -11.391 -12.255 -8.937 1.00 90.81 91 ASN A C 1
ATOM 738 O O . ASN A 1 91 ? -12.041 -12.331 -9.983 1.00 90.81 91 ASN A O 1
ATOM 742 N N . LEU A 1 92 ? -10.066 -12.144 -8.903 1.00 91.25 92 LEU A N 1
ATOM 743 C CA . LEU A 1 92 ? -9.260 -12.265 -10.108 1.00 91.25 92 LEU A CA 1
ATOM 744 C C . LEU A 1 92 ? -9.420 -13.677 -10.701 1.00 91.25 92 LEU A C 1
ATOM 746 O O . LEU A 1 92 ? -9.494 -14.644 -9.935 1.00 91.25 92 LEU A O 1
ATOM 750 N N . PRO A 1 93 ? -9.490 -13.812 -12.038 1.00 92.38 93 PRO A N 1
ATOM 751 C CA . PRO A 1 93 ? -9.438 -15.119 -12.677 1.00 92.38 93 PRO A CA 1
ATOM 752 C C . PRO A 1 93 ? -8.052 -15.750 -12.486 1.00 92.38 93 PRO A C 1
ATOM 754 O O . PRO A 1 93 ? -7.098 -15.074 -12.101 1.00 92.38 93 PRO A O 1
ATOM 757 N N . LEU A 1 94 ? -7.940 -17.042 -12.794 1.00 92.38 94 LEU A N 1
ATOM 758 C CA . LEU A 1 94 ? -6.635 -17.688 -12.920 1.00 92.38 94 LEU A CA 1
ATOM 759 C C . LEU A 1 94 ? -5.916 -17.138 -14.153 1.00 92.38 94 LEU A C 1
ATOM 761 O O . LEU A 1 94 ? -6.505 -17.065 -15.235 1.00 92.38 94 LEU A O 1
ATOM 765 N N . PHE A 1 95 ? -4.640 -16.799 -14.003 1.00 95.38 95 PHE A N 1
ATOM 766 C CA . PHE A 1 95 ? -3.782 -16.406 -15.113 1.00 95.38 95 PHE A CA 1
ATOM 767 C C . PHE A 1 95 ? -2.766 -17.517 -15.434 1.00 95.38 95 PHE A C 1
ATOM 769 O O . PHE A 1 95 ? -2.276 -18.208 -14.534 1.00 95.38 95 PHE A O 1
ATOM 776 N N . PRO A 1 96 ? -2.404 -17.712 -16.714 1.00 95.56 96 PRO A N 1
ATOM 777 C CA . PRO A 1 96 ? -1.367 -18.667 -17.090 1.00 95.56 96 PRO A CA 1
ATOM 778 C C . PRO A 1 96 ? -0.037 -18.389 -16.380 1.00 95.56 96 PRO A C 1
ATOM 780 O O . PRO A 1 96 ? 0.358 -17.236 -16.215 1.00 95.56 96 PRO A O 1
ATOM 783 N N . LYS A 1 97 ? 0.683 -19.459 -16.021 1.00 92.56 97 LYS A N 1
ATOM 784 C CA . LYS A 1 97 ? 1.998 -19.419 -15.347 1.00 92.56 97 LYS A CA 1
ATOM 785 C C . LYS A 1 97 ? 1.987 -18.807 -13.938 1.00 92.56 97 LYS A C 1
ATOM 787 O O . LYS A 1 97 ? 3.053 -18.557 -13.377 1.00 92.56 97 LYS A O 1
ATOM 792 N N . GLU A 1 98 ? 0.817 -18.599 -13.337 1.00 94.19 98 GLU A N 1
ATOM 793 C CA . GLU A 1 98 ? 0.734 -18.179 -11.943 1.00 94.19 98 GLU A CA 1
ATOM 794 C C . GLU A 1 98 ? 1.260 -19.241 -10.985 1.00 94.19 98 GLU A C 1
ATOM 796 O O . GLU A 1 98 ? 0.841 -20.394 -11.003 1.00 94.19 98 GLU A O 1
ATOM 801 N N . GLN A 1 99 ? 2.148 -18.809 -10.093 1.00 94.75 99 GLN A N 1
ATOM 802 C CA . GLN A 1 99 ? 2.655 -19.612 -8.986 1.00 94.75 99 GLN A CA 1
ATOM 803 C C . GLN A 1 99 ? 2.422 -18.849 -7.684 1.00 94.75 99 GLN A C 1
ATOM 805 O O . GLN A 1 99 ? 3.351 -18.337 -7.050 1.00 94.75 99 GLN A O 1
ATOM 810 N N . LEU A 1 100 ? 1.144 -18.695 -7.327 1.00 95.62 100 LEU A N 1
ATOM 811 C CA . LEU A 1 100 ? 0.753 -17.977 -6.119 1.00 95.62 100 LEU A CA 1
ATOM 812 C C . LEU A 1 100 ? 1.261 -18.722 -4.885 1.00 95.62 100 LEU A C 1
ATOM 814 O O . LEU A 1 100 ? 1.028 -19.915 -4.712 1.00 95.62 100 LEU A O 1
ATOM 818 N N . ARG A 1 101 ? 1.950 -17.996 -4.005 1.00 95.44 101 ARG A N 1
ATOM 819 C CA . ARG A 1 101 ? 2.344 -18.510 -2.692 1.00 95.44 101 ARG A CA 1
ATOM 820 C C . ARG A 1 101 ? 1.292 -18.076 -1.684 1.00 95.44 101 ARG A C 1
ATOM 822 O O . ARG A 1 101 ? 1.068 -16.877 -1.513 1.00 95.44 101 ARG A O 1
ATOM 829 N N . GLU A 1 102 ? 0.698 -19.038 -0.988 1.00 94.25 102 GLU A N 1
ATOM 830 C CA . GLU A 1 102 ? -0.387 -18.803 -0.026 1.00 94.25 102 GLU A CA 1
ATOM 831 C C . GLU A 1 102 ? -0.039 -17.722 1.010 1.00 94.25 102 GLU A C 1
ATOM 833 O O . GLU A 1 102 ? -0.832 -16.814 1.261 1.00 94.25 102 GLU A O 1
ATOM 838 N N . LYS A 1 103 ? 1.202 -17.745 1.516 1.00 94.69 103 LYS A N 1
ATOM 839 C CA . LYS A 1 103 ? 1.714 -16.764 2.485 1.00 94.69 103 LYS A CA 1
ATOM 840 C C . LYS A 1 103 ? 1.761 -15.308 1.992 1.00 94.69 103 LYS A C 1
ATOM 842 O O . LYS A 1 103 ? 1.958 -14.423 2.808 1.00 94.69 103 LYS A O 1
ATOM 847 N N . TYR A 1 104 ? 1.603 -15.050 0.691 1.00 95.75 104 TYR A N 1
ATOM 848 C CA . TYR A 1 104 ? 1.542 -13.701 0.096 1.00 95.75 104 TYR A CA 1
ATOM 849 C C . TYR A 1 104 ? 0.213 -13.437 -0.629 1.00 95.75 104 TYR A C 1
ATOM 851 O O . TYR A 1 104 ? 0.144 -12.583 -1.509 1.00 95.75 104 TYR A O 1
ATOM 859 N N . THR A 1 105 ? -0.828 -14.213 -0.322 1.00 94.69 105 THR A N 1
ATOM 860 C CA . THR A 1 105 ? -2.121 -14.154 -1.016 1.00 94.69 105 THR A CA 1
ATOM 861 C C . THR A 1 105 ? -3.249 -13.886 -0.026 1.00 94.69 105 THR A C 1
ATOM 863 O O . THR A 1 105 ? -3.205 -14.351 1.115 1.00 94.69 105 THR A O 1
ATOM 866 N N . GLY A 1 106 ? -4.279 -13.162 -0.471 1.00 93.81 106 GLY A N 1
ATOM 867 C CA . GLY A 1 106 ? -5.468 -12.861 0.327 1.00 93.81 106 GLY A CA 1
ATOM 868 C C . GLY A 1 106 ? -5.209 -11.808 1.4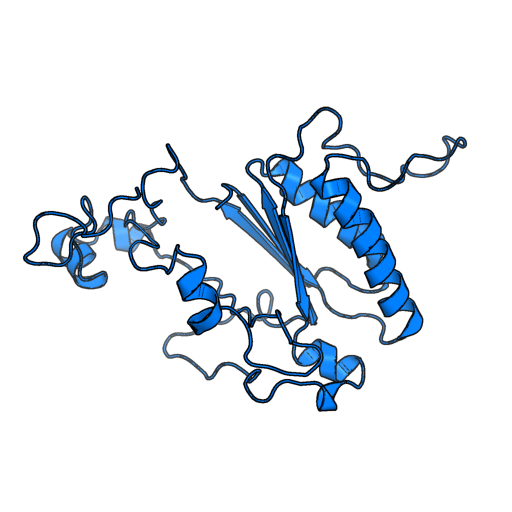01 1.00 93.81 106 GLY A C 1
ATOM 869 O O . GLY A 1 106 ? -4.325 -10.972 1.234 1.00 93.81 106 GLY A O 1
ATOM 870 N N . GLY A 1 107 ? -5.984 -11.877 2.483 1.00 96.81 107 GLY A N 1
ATOM 871 C CA . GLY A 1 107 ? -6.023 -10.891 3.562 1.00 96.81 107 GLY A CA 1
ATOM 872 C C . GLY A 1 107 ? -7.320 -10.092 3.591 1.00 96.81 107 GLY A C 1
ATOM 873 O O . GLY A 1 107 ? -8.095 -10.109 2.631 1.00 96.81 107 GLY A O 1
ATOM 874 N N . ASP A 1 108 ? -7.565 -9.399 4.697 1.00 98.00 108 ASP A N 1
ATOM 875 C CA . ASP A 1 108 ? -8.798 -8.646 4.937 1.00 98.00 108 ASP A CA 1
ATOM 876 C C . ASP A 1 108 ? -8.602 -7.142 4.750 1.00 98.00 108 ASP A C 1
ATOM 878 O O . ASP A 1 108 ? -9.433 -6.485 4.127 1.00 98.00 108 ASP A O 1
ATOM 882 N N . ILE A 1 109 ? -7.492 -6.600 5.248 1.00 98.44 109 ILE A N 1
ATOM 883 C CA . ILE A 1 109 ? -7.198 -5.165 5.209 1.00 98.44 109 ILE A CA 1
ATOM 884 C C . ILE A 1 109 ? -5.815 -4.961 4.606 1.00 98.44 109 ILE A C 1
ATOM 886 O O . ILE A 1 109 ? -4.881 -5.694 4.926 1.00 98.44 109 ILE A O 1
ATOM 890 N N . VAL A 1 110 ? -5.679 -3.945 3.762 1.00 98.38 110 VAL A N 1
ATOM 891 C CA . VAL A 1 110 ? -4.394 -3.463 3.259 1.00 98.38 110 VAL A CA 1
ATOM 892 C C . VAL A 1 110 ? -4.091 -2.086 3.836 1.00 98.38 110 VAL A C 1
ATOM 894 O O . VAL A 1 110 ? -4.978 -1.232 3.905 1.00 98.38 110 VAL A O 1
ATOM 897 N N . ILE A 1 111 ? -2.830 -1.870 4.212 1.00 98.50 111 ILE A N 1
ATOM 898 C CA . ILE A 1 111 ? -2.275 -0.540 4.465 1.00 98.50 111 ILE A CA 1
ATOM 899 C C . ILE A 1 111 ? -1.051 -0.359 3.568 1.00 98.50 111 ILE A C 1
ATOM 901 O O . ILE A 1 111 ? -0.128 -1.175 3.558 1.00 98.50 111 ILE A O 1
ATOM 905 N N . HIS A 1 112 ? -1.065 0.720 2.801 1.00 97.88 112 HIS A N 1
ATOM 906 C CA . HIS A 1 112 ? -0.048 1.085 1.832 1.00 97.88 112 HIS A CA 1
ATOM 907 C C . HIS A 1 112 ? 0.578 2.415 2.260 1.00 97.88 112 HIS A C 1
ATOM 909 O O . HIS A 1 112 ? -0.047 3.468 2.119 1.00 97.88 112 HIS A O 1
ATOM 915 N N . ALA A 1 113 ? 1.787 2.350 2.826 1.00 98.44 113 ALA A N 1
ATOM 916 C CA . ALA A 1 113 ? 2.547 3.520 3.251 1.00 98.44 113 ALA A CA 1
ATOM 917 C C . ALA A 1 113 ? 3.633 3.850 2.227 1.00 98.44 113 ALA A C 1
ATOM 919 O O . ALA A 1 113 ? 4.494 3.014 1.956 1.00 98.44 113 ALA A O 1
ATOM 920 N N . CYS A 1 114 ? 3.615 5.071 1.698 1.00 98.25 114 CYS A N 1
ATOM 921 C CA . CYS A 1 114 ? 4.632 5.574 0.775 1.00 98.25 114 CYS A CA 1
ATOM 922 C C . CYS A 1 114 ? 5.283 6.827 1.338 1.00 98.25 114 CYS A C 1
ATOM 924 O O . CYS A 1 114 ? 4.574 7.742 1.745 1.00 98.25 114 CYS A O 1
ATOM 926 N N . ALA A 1 115 ? 6.610 6.891 1.307 1.00 97.38 115 ALA A N 1
ATOM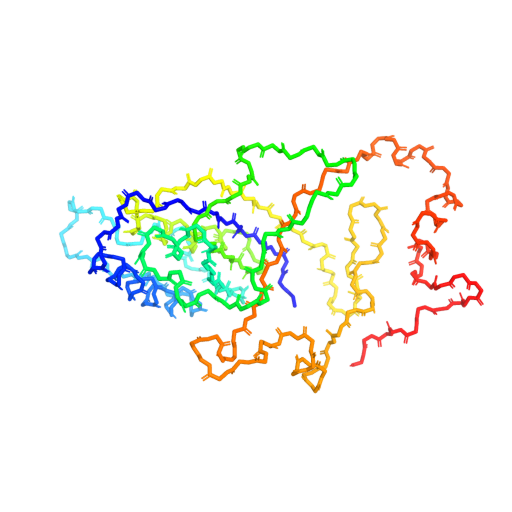 927 C CA . ALA A 1 115 ? 7.386 8.055 1.726 1.00 97.38 115 ALA A CA 1
ATOM 928 C C . ALA A 1 115 ? 8.708 8.123 0.947 1.00 97.38 115 ALA A C 1
ATOM 930 O O . ALA A 1 115 ? 9.143 7.153 0.325 1.00 97.38 115 ALA A O 1
ATOM 931 N N . ASP A 1 116 ? 9.358 9.284 0.938 1.00 95.75 116 ASP A N 1
ATOM 932 C CA . ASP A 1 116 ? 10.700 9.425 0.356 1.00 95.75 116 ASP A CA 1
ATOM 933 C C . ASP A 1 116 ? 11.803 8.809 1.220 1.00 95.75 116 ASP A C 1
ATOM 935 O O . ASP A 1 116 ? 12.934 8.684 0.753 1.00 95.75 116 ASP A O 1
ATOM 939 N N . ASP A 1 117 ? 11.455 8.382 2.431 1.00 95.25 117 ASP A N 1
ATOM 940 C CA . ASP A 1 117 ? 12.324 7.738 3.404 1.00 95.25 117 ASP A CA 1
ATOM 941 C C . ASP A 1 117 ? 11.674 6.422 3.877 1.00 95.25 117 ASP A C 1
ATOM 943 O O . ASP A 1 117 ? 10.482 6.380 4.192 1.00 95.25 117 ASP A O 1
ATOM 947 N N . GLU A 1 118 ? 12.434 5.325 3.854 1.00 95.50 118 GLU A N 1
ATOM 948 C CA . GLU A 1 118 ? 11.930 3.989 4.199 1.00 95.50 118 GLU A CA 1
ATOM 949 C C . GLU A 1 118 ? 11.582 3.867 5.690 1.00 95.50 118 GLU A C 1
ATOM 951 O O . GLU A 1 118 ? 10.589 3.226 6.041 1.00 95.50 118 GLU A O 1
ATOM 956 N N . GLN A 1 119 ? 12.348 4.522 6.566 1.00 96.00 119 GLN A N 1
ATOM 957 C CA . GLN A 1 119 ? 12.142 4.496 8.011 1.00 96.00 119 GLN A CA 1
ATOM 958 C C . GLN A 1 119 ? 10.844 5.209 8.395 1.00 96.00 119 GLN A C 1
ATOM 960 O O . GLN A 1 119 ? 10.121 4.715 9.262 1.00 96.00 119 GLN A O 1
ATOM 965 N N . ILE A 1 120 ? 10.487 6.295 7.699 1.00 97.06 120 ILE A N 1
ATOM 966 C CA . ILE A 1 120 ? 9.184 6.960 7.864 1.00 97.06 120 ILE A CA 1
ATOM 967 C C . ILE A 1 120 ? 8.024 6.027 7.490 1.00 97.06 120 ILE A C 1
ATOM 969 O O . ILE A 1 120 ? 7.070 5.881 8.257 1.00 97.06 120 ILE A O 1
ATOM 973 N N . ALA A 1 121 ? 8.097 5.363 6.330 1.00 97.56 121 ALA A N 1
ATOM 974 C CA . ALA A 1 121 ? 7.044 4.438 5.898 1.00 97.56 121 ALA A CA 1
ATOM 975 C C . ALA A 1 121 ? 6.904 3.242 6.859 1.00 97.56 121 ALA A C 1
ATOM 977 O O . ALA A 1 121 ? 5.789 2.840 7.206 1.00 97.56 121 ALA A O 1
ATOM 978 N N . PHE A 1 122 ? 8.031 2.698 7.324 1.00 97.25 122 PHE A N 1
ATOM 979 C CA . PHE A 1 122 ? 8.066 1.610 8.297 1.00 97.25 122 PHE A CA 1
ATOM 980 C C . PHE A 1 122 ? 7.459 2.015 9.649 1.00 97.25 122 PHE A C 1
ATOM 982 O O . PHE A 1 122 ? 6.590 1.304 10.162 1.00 97.25 122 PHE A O 1
ATOM 989 N N . HIS A 1 123 ? 7.872 3.158 10.209 1.00 97.62 123 HIS A N 1
ATOM 990 C CA . HIS A 1 123 ? 7.375 3.691 11.487 1.00 97.62 123 HIS A CA 1
ATOM 991 C C . HIS A 1 123 ? 5.858 3.845 11.495 1.00 97.62 123 HIS A C 1
ATOM 993 O O . HIS A 1 123 ? 5.190 3.405 12.439 1.00 97.62 123 HIS A O 1
ATOM 999 N N . ALA A 1 124 ? 5.305 4.414 10.423 1.00 97.75 124 ALA A N 1
ATOM 1000 C CA . ALA A 1 124 ? 3.875 4.648 10.312 1.00 97.75 124 ALA A CA 1
ATOM 1001 C C . ALA A 1 124 ? 3.092 3.331 10.407 1.00 97.75 124 ALA A C 1
ATOM 1003 O O . ALA A 1 124 ? 2.192 3.176 11.238 1.00 97.75 124 ALA A O 1
ATOM 1004 N N . ILE A 1 125 ? 3.494 2.330 9.622 1.00 97.69 125 ILE A N 1
ATOM 1005 C CA . ILE A 1 125 ? 2.881 1.001 9.656 1.00 97.69 125 ILE A CA 1
ATOM 1006 C C . ILE A 1 125 ? 3.075 0.316 11.009 1.00 97.69 125 ILE A C 1
ATOM 1008 O O . ILE A 1 125 ? 2.131 -0.279 11.535 1.00 97.69 125 ILE A O 1
ATOM 1012 N N . ARG A 1 126 ? 4.269 0.406 11.603 1.00 97.00 126 ARG A N 1
ATOM 1013 C CA . ARG A 1 126 ? 4.562 -0.196 12.909 1.00 97.00 126 ARG A CA 1
ATOM 1014 C C . ARG A 1 126 ? 3.616 0.331 13.985 1.00 97.00 126 ARG A C 1
ATOM 1016 O O . ARG A 1 126 ? 3.082 -0.464 14.762 1.00 97.00 126 ARG A O 1
ATOM 1023 N N . ASN A 1 127 ? 3.368 1.639 14.018 1.00 97.50 127 ASN A N 1
ATOM 1024 C CA . ASN A 1 127 ? 2.454 2.248 14.982 1.00 97.50 127 ASN A CA 1
ATOM 1025 C C . ASN A 1 127 ? 0.996 1.826 14.765 1.00 97.50 127 ASN A C 1
ATOM 1027 O O . ASN A 1 127 ? 0.316 1.479 15.736 1.00 97.50 127 ASN A O 1
ATOM 1031 N N . LEU A 1 128 ? 0.534 1.773 13.511 1.00 97.69 128 LEU A N 1
ATOM 1032 C CA . LEU A 1 128 ? -0.815 1.306 13.170 1.00 97.69 128 LEU A CA 1
ATOM 1033 C C . LEU A 1 128 ? -1.019 -0.167 13.565 1.00 97.69 128 LEU A C 1
ATOM 1035 O O . LEU A 1 128 ? -1.982 -0.497 14.264 1.00 97.69 128 LEU A O 1
ATOM 1039 N N . ILE A 1 129 ? -0.080 -1.052 13.218 1.00 96.44 129 ILE A N 1
ATOM 1040 C CA . ILE A 1 129 ? -0.140 -2.475 13.592 1.00 96.44 129 ILE A CA 1
ATOM 1041 C C . ILE A 1 129 ? -0.100 -2.639 15.110 1.00 96.44 129 ILE A C 1
ATOM 1043 O O . ILE A 1 129 ? -0.886 -3.404 15.666 1.00 96.44 129 ILE A O 1
ATOM 1047 N N . ARG A 1 130 ? 0.768 -1.903 15.814 1.00 95.50 130 ARG A N 1
ATOM 1048 C CA . ARG A 1 130 ? 0.863 -1.977 17.280 1.00 95.50 130 ARG A CA 1
ATOM 1049 C C . ARG A 1 130 ? -0.463 -1.617 17.950 1.00 95.50 130 ARG A C 1
ATOM 1051 O O . ARG A 1 130 ? -0.843 -2.279 18.914 1.00 95.50 130 ARG A O 1
ATOM 1058 N N . LYS A 1 131 ? -1.185 -0.628 17.415 1.00 95.88 131 LYS A N 1
ATOM 1059 C CA . LYS A 1 131 ? -2.519 -0.235 17.886 1.00 95.88 131 LYS A CA 1
ATOM 1060 C C . LYS A 1 131 ? -3.585 -1.308 17.617 1.00 95.88 131 LYS A C 1
ATOM 1062 O O . LYS A 1 131 ? -4.474 -1.496 18.443 1.00 95.88 131 LYS A O 1
ATOM 1067 N N . GLY A 1 132 ? -3.461 -2.044 16.511 1.00 94.69 132 GLY A N 1
ATOM 1068 C CA . GLY A 1 132 ? -4.395 -3.093 16.084 1.00 94.69 132 GLY A CA 1
ATOM 1069 C C . GLY A 1 132 ? -4.016 -4.536 16.446 1.00 94.69 132 GLY A C 1
ATOM 1070 O O . GLY A 1 132 ? -4.770 -5.442 16.103 1.00 94.69 132 GLY A O 1
ATOM 1071 N N . ARG A 1 133 ? -2.893 -4.786 17.138 1.00 89.81 133 ARG A N 1
ATOM 1072 C CA . ARG A 1 133 ? -2.250 -6.118 17.264 1.00 89.81 133 ARG A CA 1
ATOM 1073 C C . ARG A 1 133 ? -3.148 -7.282 17.703 1.00 89.81 133 ARG A C 1
ATOM 1075 O O . ARG A 1 133 ? -2.877 -8.416 17.333 1.00 89.81 133 ARG A O 1
ATOM 1082 N N . ASN A 1 134 ? -4.194 -7.014 18.486 1.00 91.19 134 ASN A N 1
ATOM 1083 C CA . ASN A 1 134 ? -5.110 -8.046 18.989 1.00 91.19 134 ASN A CA 1
ATOM 1084 C C . ASN A 1 134 ? -6.353 -8.235 18.098 1.00 91.19 134 ASN A C 1
ATOM 1086 O O . ASN A 1 134 ? -7.077 -9.211 18.258 1.00 91.19 134 ASN A O 1
ATOM 1090 N N . ALA A 1 135 ? -6.628 -7.294 17.193 1.00 96.06 135 ALA A N 1
ATOM 1091 C CA . ALA A 1 135 ? -7.792 -7.314 16.311 1.00 96.06 135 ALA A CA 1
ATOM 1092 C C . ALA A 1 135 ? -7.424 -7.697 14.871 1.00 96.06 135 ALA A C 1
ATOM 1094 O O . ALA A 1 135 ? -8.208 -8.371 14.204 1.00 96.06 135 ALA A O 1
ATOM 1095 N N . VAL A 1 136 ? -6.246 -7.268 14.407 1.00 96.88 136 VAL A N 1
ATOM 1096 C CA . VAL A 1 136 ? -5.816 -7.356 13.006 1.00 96.88 136 VAL A CA 1
ATOM 1097 C C . VAL A 1 136 ? -4.345 -7.791 12.878 1.00 96.88 136 VAL A C 1
ATOM 1099 O O . VAL A 1 136 ? -3.475 -6.964 12.594 1.00 96.88 136 VAL A O 1
ATOM 1102 N N . PRO A 1 137 ? -4.005 -9.065 13.152 1.00 96.12 137 PRO A N 1
ATOM 1103 C CA . PRO A 1 137 ? -2.640 -9.562 12.999 1.00 96.12 137 PRO A CA 1
ATOM 1104 C C . PRO A 1 137 ? -2.092 -9.366 11.578 1.00 96.12 137 PRO A C 1
ATOM 1106 O O . PRO A 1 137 ? -2.816 -9.456 10.584 1.00 96.12 137 PRO A O 1
ATOM 1109 N N . LEU A 1 138 ? -0.777 -9.140 11.493 1.00 97.00 138 LEU A N 1
ATOM 1110 C CA . LEU A 1 138 ? -0.052 -9.065 10.227 1.00 97.00 138 LEU A CA 1
ATOM 1111 C C . LEU A 1 138 ? -0.089 -10.421 9.515 1.00 97.00 138 LEU A C 1
ATOM 1113 O O . LEU A 1 138 ? 0.379 -11.419 10.059 1.00 97.00 138 LEU A O 1
ATOM 1117 N N . ARG A 1 139 ? -0.587 -10.432 8.278 1.00 97.06 139 ARG A N 1
ATOM 1118 C CA . ARG A 1 139 ? -0.573 -11.606 7.402 1.00 97.06 139 ARG A CA 1
ATOM 1119 C C . ARG A 1 139 ? 0.722 -11.676 6.604 1.00 97.06 139 ARG A C 1
ATOM 1121 O O . ARG A 1 139 ? 1.414 -12.689 6.620 1.00 97.06 139 ARG A O 1
ATOM 1128 N N . TRP A 1 140 ? 1.044 -10.598 5.895 1.00 97.81 140 TRP A N 1
ATOM 1129 C CA . TRP A 1 140 ? 2.292 -10.460 5.152 1.00 97.81 140 TRP A CA 1
ATOM 1130 C C . TRP A 1 140 ? 2.623 -8.993 4.900 1.00 97.81 140 TRP A C 1
ATOM 1132 O O . TRP A 1 140 ? 1.745 -8.130 4.901 1.00 97.81 140 TRP A O 1
ATOM 1142 N N . SER A 1 141 ? 3.904 -8.718 4.677 1.00 97.75 141 SER A N 1
ATOM 1143 C CA . SER A 1 141 ? 4.412 -7.395 4.330 1.00 97.75 141 SER A CA 1
ATOM 1144 C C . SER A 1 141 ? 5.369 -7.462 3.145 1.00 97.75 141 SER A C 1
ATOM 1146 O O . SER A 1 141 ? 5.919 -8.520 2.823 1.00 97.75 141 SER A O 1
ATOM 1148 N N . GLN A 1 142 ? 5.549 -6.327 2.479 1.00 98.00 142 GLN A N 1
ATOM 1149 C CA . GLN A 1 142 ? 6.512 -6.148 1.402 1.00 98.00 142 GLN A CA 1
ATOM 1150 C C . GLN A 1 142 ? 7.036 -4.710 1.442 1.00 98.00 142 GLN A C 1
ATOM 1152 O O . GLN A 1 142 ? 6.266 -3.764 1.281 1.00 98.00 142 GLN A O 1
ATOM 1157 N N . SER A 1 143 ? 8.345 -4.548 1.635 1.00 97.44 143 SER A N 1
ATOM 1158 C CA . SER A 1 143 ? 9.024 -3.284 1.349 1.00 97.44 143 SER A CA 1
ATOM 1159 C C . SER A 1 143 ? 9.356 -3.193 -0.137 1.00 97.44 143 SER A C 1
ATOM 1161 O O . SER A 1 143 ? 9.474 -4.209 -0.832 1.00 97.44 143 SER A O 1
ATOM 1163 N N . GLY A 1 144 ? 9.500 -1.978 -0.642 1.00 96.38 144 GLY A N 1
ATOM 1164 C CA . GLY A 1 144 ? 9.903 -1.738 -2.016 1.00 96.38 144 GLY A CA 1
ATOM 1165 C C . GLY A 1 144 ? 10.472 -0.344 -2.197 1.00 96.38 144 GLY A C 1
ATOM 1166 O O . GLY A 1 144 ? 10.263 0.549 -1.376 1.00 96.38 144 GLY A O 1
ATOM 1167 N N . PHE A 1 145 ? 11.171 -0.171 -3.308 1.00 95.38 145 PHE A N 1
ATOM 1168 C CA . PHE A 1 145 ? 11.775 1.089 -3.697 1.00 95.38 145 PHE A CA 1
ATOM 1169 C C . PHE A 1 145 ? 11.585 1.316 -5.195 1.00 95.38 145 PHE A C 1
ATOM 1171 O O . PHE A 1 145 ? 11.439 0.374 -5.977 1.00 95.38 145 PHE A O 1
ATOM 1178 N N . ALA A 1 146 ? 11.632 2.579 -5.593 1.00 91.25 146 ALA A N 1
ATOM 1179 C CA . ALA A 1 146 ? 11.754 2.995 -6.977 1.00 91.25 146 ALA A CA 1
ATOM 1180 C C . ALA A 1 146 ? 12.974 3.907 -7.118 1.00 91.25 146 ALA A C 1
ATOM 1182 O O . ALA A 1 146 ? 13.170 4.837 -6.330 1.00 91.25 146 ALA A O 1
ATOM 1183 N N . ALA A 1 147 ? 13.784 3.664 -8.150 1.00 82.75 147 ALA A N 1
ATOM 1184 C CA . ALA A 1 147 ? 14.919 4.512 -8.494 1.00 82.75 147 ALA A CA 1
ATOM 1185 C C . ALA A 1 147 ? 14.422 5.820 -9.133 1.00 82.75 147 ALA A C 1
ATOM 1187 O O . ALA A 1 147 ? 14.440 5.996 -10.350 1.00 82.75 147 ALA A O 1
ATOM 1188 N N . ILE A 1 148 ? 13.914 6.723 -8.296 1.00 81.50 148 ILE A N 1
ATOM 1189 C CA . ILE A 1 148 ? 13.448 8.044 -8.709 1.00 81.50 148 ILE A CA 1
ATOM 1190 C C . ILE A 1 148 ? 14.627 9.014 -8.591 1.00 81.50 148 ILE A C 1
ATOM 1192 O O . ILE A 1 148 ? 15.031 9.365 -7.478 1.00 81.50 148 ILE A O 1
ATOM 1196 N N . GLY A 1 149 ? 15.171 9.413 -9.743 1.00 77.44 149 GLY A N 1
ATOM 1197 C CA . GLY A 1 149 ? 16.244 10.400 -9.862 1.00 77.44 149 GLY A CA 1
ATOM 1198 C C . GLY A 1 149 ? 15.743 11.831 -9.652 1.00 77.44 149 GLY A C 1
ATOM 1199 O O . GLY A 1 149 ? 15.216 12.170 -8.593 1.00 77.44 149 GLY A O 1
ATOM 1200 N N . ASP A 1 150 ? 15.873 12.662 -10.684 1.00 77.94 150 ASP A N 1
ATOM 1201 C CA . ASP A 1 150 ? 15.467 14.078 -10.698 1.00 77.94 150 ASP A CA 1
ATOM 1202 C C . ASP A 1 150 ? 13.944 14.316 -10.686 1.00 77.94 150 ASP A C 1
ATOM 1204 O O . ASP A 1 150 ? 13.503 15.460 -10.635 1.00 77.94 150 ASP A O 1
ATOM 1208 N N . ARG A 1 151 ? 13.141 13.240 -10.709 1.00 78.38 151 ARG A N 1
ATOM 1209 C CA . ARG A 1 151 ? 11.667 13.246 -10.794 1.00 78.38 151 ARG A CA 1
ATOM 1210 C C . ARG A 1 151 ? 11.097 13.806 -12.102 1.00 78.38 151 ARG A C 1
ATOM 1212 O O . ARG A 1 151 ? 9.878 13.874 -12.219 1.00 78.38 151 ARG A O 1
ATOM 1219 N N . MET A 1 152 ? 11.940 14.151 -13.070 1.00 76.38 152 MET A N 1
ATOM 1220 C CA . MET A 1 152 ? 11.531 14.526 -14.425 1.00 76.38 152 MET A CA 1
ATOM 1221 C C . MET A 1 152 ? 11.537 13.315 -15.359 1.00 76.38 152 MET A C 1
ATOM 1223 O O . MET A 1 152 ? 10.779 13.265 -16.326 1.00 76.38 152 MET A O 1
ATOM 1227 N N . GLU A 1 153 ? 12.373 12.316 -15.076 1.00 81.62 153 GLU A N 1
ATOM 1228 C CA . GLU A 1 153 ? 12.405 11.074 -15.842 1.00 81.62 153 GLU A CA 1
ATOM 1229 C C . GLU A 1 153 ? 11.486 9.983 -15.274 1.00 81.62 153 GLU A C 1
ATOM 1231 O O . GLU A 1 153 ? 11.369 9.786 -14.063 1.00 81.62 153 GLU A O 1
ATOM 1236 N N . THR A 1 154 ? 10.883 9.197 -16.173 1.00 85.69 154 THR A N 1
ATOM 1237 C CA . THR A 1 154 ? 10.215 7.943 -15.803 1.00 85.69 154 THR A CA 1
ATOM 1238 C C . THR A 1 154 ? 11.229 6.991 -15.147 1.00 85.69 154 THR A C 1
ATOM 1240 O O . THR A 1 154 ? 12.257 6.702 -15.772 1.00 85.69 154 THR A O 1
ATOM 1243 N N . PRO A 1 155 ? 10.953 6.476 -13.932 1.00 90.25 155 PRO A N 1
ATOM 1244 C CA . PRO A 1 155 ? 11.854 5.559 -13.244 1.00 90.25 155 PRO A CA 1
ATOM 1245 C C . PRO A 1 155 ? 12.006 4.246 -14.017 1.00 90.25 155 PRO A C 1
ATOM 1247 O O . PRO A 1 155 ? 11.170 3.890 -14.850 1.00 90.25 155 PRO A O 1
ATOM 1250 N N . ARG A 1 156 ? 13.079 3.507 -13.728 1.00 92.25 156 ARG A N 1
ATOM 1251 C CA . ARG A 1 156 ? 13.307 2.176 -14.301 1.00 92.25 156 ARG A CA 1
ATOM 1252 C C . ARG A 1 156 ? 12.906 1.072 -13.327 1.00 92.25 156 ARG A C 1
ATOM 1254 O O . ARG A 1 156 ? 13.107 1.206 -12.121 1.00 92.25 156 ARG A O 1
ATOM 1261 N N . ASN A 1 157 ? 12.375 -0.024 -13.862 1.00 94.38 157 ASN A N 1
ATOM 1262 C CA . ASN A 1 157 ? 12.205 -1.274 -13.123 1.00 94.38 157 ASN A CA 1
ATOM 1263 C C . ASN A 1 157 ? 13.526 -2.072 -13.070 1.00 94.38 157 ASN A C 1
ATOM 1265 O O . ASN A 1 157 ? 14.533 -1.671 -13.656 1.00 94.38 157 ASN A O 1
ATOM 1269 N N . LEU A 1 158 ? 13.529 -3.220 -12.382 1.00 96.12 158 LEU A N 1
ATOM 1270 C CA . LEU A 1 158 ? 14.740 -4.035 -12.198 1.00 96.12 158 LEU A CA 1
ATOM 1271 C C . LEU A 1 158 ? 15.221 -4.747 -13.474 1.00 96.12 158 LEU A C 1
ATOM 1273 O O . LEU A 1 158 ? 16.374 -5.154 -13.530 1.00 96.12 158 LEU A O 1
ATOM 1277 N N . PHE A 1 159 ? 14.397 -4.837 -14.525 1.00 96.00 159 PHE A N 1
ATOM 1278 C CA . PHE A 1 159 ? 14.854 -5.271 -15.853 1.00 96.00 159 PHE A CA 1
ATOM 1279 C C . PHE A 1 159 ? 15.610 -4.162 -16.610 1.00 96.00 159 PHE A C 1
ATOM 1281 O O . PHE A 1 159 ? 16.175 -4.394 -17.686 1.00 96.00 159 PHE A O 1
ATOM 1288 N N . GLY A 1 160 ? 15.643 -2.951 -16.047 1.00 93.50 160 GLY A N 1
ATOM 1289 C CA . GLY A 1 160 ? 16.336 -1.791 -16.589 1.00 93.50 160 GLY A CA 1
ATOM 1290 C C . GLY A 1 160 ? 15.527 -1.009 -17.622 1.00 93.50 160 GLY A C 1
ATOM 1291 O O . GLY A 1 160 ? 16.104 -0.166 -18.303 1.00 93.50 160 GLY A O 1
ATOM 1292 N N . PHE A 1 161 ? 14.221 -1.245 -17.756 1.00 93.94 161 PHE A N 1
ATOM 1293 C CA . PHE A 1 161 ? 13.335 -0.508 -18.669 1.00 93.94 161 PHE A CA 1
ATOM 1294 C C . PHE A 1 161 ? 12.604 0.620 -17.934 1.00 93.94 161 PHE A C 1
ATOM 1296 O O . PHE A 1 161 ? 12.262 0.458 -16.763 1.00 93.94 161 PHE A O 1
ATOM 1303 N N . LYS A 1 162 ? 12.358 1.758 -18.607 1.00 91.75 162 LYS A N 1
ATOM 1304 C CA . LYS A 1 162 ? 11.505 2.830 -18.056 1.00 91.75 162 LYS A CA 1
ATOM 1305 C C . LYS A 1 162 ? 10.083 2.287 -17.884 1.00 91.75 162 LYS A C 1
ATOM 1307 O O . LYS A 1 162 ? 9.521 1.752 -18.837 1.00 91.75 162 LYS A O 1
ATOM 1312 N N . ASP A 1 163 ? 9.511 2.450 -16.698 1.00 90.00 163 ASP A N 1
ATOM 1313 C CA . ASP A 1 163 ? 8.224 1.868 -16.314 1.00 90.00 163 ASP A CA 1
ATOM 1314 C C . ASP A 1 163 ? 7.252 2.960 -15.843 1.00 90.00 163 ASP A C 1
ATOM 1316 O O . ASP A 1 163 ? 7.586 3.789 -14.996 1.00 90.00 163 ASP A O 1
ATOM 1320 N N . GLY A 1 164 ? 6.059 2.998 -16.441 1.00 85.50 164 GLY A N 1
ATOM 1321 C CA . GLY A 1 164 ? 5.067 4.060 -16.237 1.00 85.50 164 GLY A CA 1
ATOM 1322 C C . GLY A 1 164 ? 5.036 5.155 -17.312 1.00 85.50 164 GLY A C 1
ATOM 1323 O O . GLY A 1 164 ? 4.341 6.151 -17.135 1.00 85.50 164 GLY A O 1
ATOM 1324 N N . THR A 1 165 ? 5.737 4.992 -18.444 1.00 82.19 165 THR A N 1
ATOM 1325 C CA . THR A 1 165 ? 5.755 5.986 -19.542 1.00 82.19 165 THR A CA 1
ATOM 1326 C C . THR A 1 165 ? 4.366 6.291 -20.112 1.00 82.19 165 THR A C 1
ATOM 1328 O O . THR A 1 165 ? 4.137 7.411 -20.541 1.00 82.19 165 THR A O 1
ATOM 1331 N N . ALA A 1 166 ? 3.451 5.319 -20.136 1.00 84.81 166 ALA A N 1
ATOM 1332 C CA . ALA A 1 166 ? 2.109 5.475 -20.706 1.00 84.81 166 ALA A CA 1
ATOM 1333 C C . ALA A 1 166 ? 1.007 5.642 -19.642 1.00 84.81 166 ALA A C 1
ATOM 1335 O O . ALA A 1 166 ? -0.173 5.504 -19.962 1.00 84.81 166 ALA A O 1
ATOM 1336 N N . ASN A 1 167 ? 1.375 5.898 -18.382 1.00 87.44 167 ASN A N 1
ATOM 1337 C CA . ASN A 1 167 ? 0.390 6.070 -17.318 1.00 87.44 167 ASN A CA 1
ATOM 1338 C C . ASN A 1 167 ? -0.340 7.417 -17.459 1.00 87.44 167 ASN A C 1
ATOM 1340 O O . ASN A 1 167 ? 0.267 8.396 -17.894 1.00 87.44 167 ASN A O 1
ATOM 1344 N N . PRO A 1 168 ? -1.624 7.499 -17.067 1.00 86.62 168 PRO A N 1
ATOM 1345 C CA . PRO A 1 168 ? -2.313 8.776 -16.931 1.00 86.62 168 PRO A CA 1
ATOM 1346 C C . PRO A 1 168 ? -1.656 9.603 -15.819 1.00 86.62 168 PRO A C 1
ATOM 1348 O O . PRO A 1 168 ? -1.404 9.098 -14.725 1.00 86.62 168 PRO A O 1
ATOM 1351 N N . THR A 1 169 ? -1.373 10.874 -16.100 1.00 84.00 169 THR A N 1
ATOM 1352 C CA . THR A 1 169 ? -0.684 11.785 -15.164 1.00 84.00 169 THR A CA 1
ATOM 1353 C C . THR A 1 169 ? -1.450 13.071 -14.895 1.00 84.00 169 THR A C 1
ATOM 1355 O O . THR A 1 169 ? -1.100 13.802 -13.972 1.00 84.00 169 THR A O 1
ATOM 1358 N N . LYS A 1 170 ? -2.483 13.356 -15.692 1.00 87.00 170 LYS A N 1
ATOM 1359 C CA . LYS A 1 170 ? -3.281 14.575 -15.593 1.00 87.00 170 LYS A CA 1
ATOM 1360 C C . LYS A 1 170 ? -4.571 14.281 -14.846 1.00 87.00 170 LYS A C 1
ATOM 1362 O O . LYS A 1 170 ? -5.257 13.317 -15.173 1.00 87.00 170 LYS A O 1
ATOM 1367 N N . GLU A 1 171 ? -4.925 15.154 -13.910 1.00 85.31 171 GLU A N 1
ATOM 1368 C CA . GLU A 1 171 ? -6.117 14.989 -13.068 1.00 85.31 171 GLU A CA 1
ATOM 1369 C C . GLU A 1 171 ? -7.405 14.831 -13.881 1.00 85.31 171 GLU A C 1
ATOM 1371 O O . GLU A 1 171 ? -8.219 13.969 -13.573 1.00 85.31 171 GLU A O 1
ATOM 1376 N N . GLN A 1 172 ? -7.532 15.560 -14.994 1.00 87.38 172 GLN A N 1
ATOM 1377 C CA . GLN A 1 172 ? -8.667 15.447 -15.920 1.00 87.38 172 GLN A CA 1
ATOM 1378 C C . GLN A 1 172 ? -8.892 14.025 -16.478 1.00 87.38 172 GLN A C 1
ATOM 1380 O O . GLN A 1 172 ? -9.988 13.706 -16.930 1.00 87.38 172 GLN A O 1
ATOM 1385 N N . ASP A 1 173 ? -7.857 13.176 -16.494 1.00 89.69 173 ASP A N 1
ATOM 1386 C CA . ASP A 1 173 ? -7.958 11.793 -16.962 1.00 89.69 173 ASP A CA 1
ATOM 1387 C C . ASP A 1 173 ? -8.342 10.825 -15.826 1.00 89.69 173 ASP A C 1
ATOM 1389 O O . ASP A 1 173 ? -8.760 9.700 -16.108 1.00 89.69 173 ASP A O 1
ATOM 1393 N N . PHE A 1 174 ? -8.207 11.231 -14.555 1.00 91.50 174 PHE A N 1
ATOM 1394 C CA . PHE A 1 174 ? -8.389 10.358 -13.387 1.00 91.50 174 PHE A CA 1
ATOM 1395 C C . PHE A 1 174 ? -9.847 9.972 -13.174 1.00 91.50 174 PHE A C 1
ATOM 1397 O O . PHE A 1 174 ? -10.117 8.796 -12.925 1.00 91.50 174 PHE A O 1
ATOM 1404 N N . ASP A 1 175 ? -10.778 10.905 -13.377 1.00 89.56 175 ASP A N 1
ATOM 1405 C CA . ASP A 1 175 ? -12.224 10.647 -13.292 1.00 89.56 175 ASP A CA 1
ATOM 1406 C C . ASP A 1 175 ? -12.670 9.532 -14.242 1.00 89.56 175 ASP A C 1
ATOM 1408 O O . ASP A 1 175 ? -13.620 8.805 -13.966 1.00 89.56 175 ASP A O 1
ATOM 1412 N N . ARG A 1 176 ? -11.948 9.345 -15.353 1.00 89.19 176 ARG A N 1
ATOM 1413 C CA . ARG A 1 176 ? -12.247 8.303 -16.336 1.00 89.19 176 ARG A CA 1
ATOM 1414 C C . ARG A 1 176 ? -11.666 6.933 -15.976 1.00 89.19 176 ARG A C 1
ATOM 1416 O O . ARG A 1 176 ? -12.190 5.929 -16.455 1.00 89.19 176 ARG A O 1
ATOM 1423 N N . VAL A 1 177 ? -10.552 6.865 -15.239 1.00 91.81 177 VAL A N 1
ATOM 1424 C CA . VAL A 1 177 ? -9.744 5.625 -15.138 1.00 91.81 177 VAL A CA 1
ATOM 1425 C C . VAL A 1 177 ? -9.366 5.188 -13.722 1.00 91.81 177 VAL A C 1
ATOM 1427 O O . VAL A 1 177 ? -8.961 4.039 -13.556 1.00 91.81 177 VAL A O 1
ATOM 1430 N N . ILE A 1 178 ? -9.471 6.059 -12.715 1.00 93.62 178 ILE A N 1
ATOM 1431 C CA . ILE A 1 178 ? -9.045 5.774 -11.334 1.00 93.62 178 ILE A CA 1
ATOM 1432 C C . ILE A 1 178 ? -10.244 5.651 -10.399 1.00 93.62 178 ILE A C 1
ATOM 1434 O O . ILE A 1 178 ? -10.337 4.672 -9.652 1.00 93.62 178 ILE A O 1
ATOM 1438 N N . TRP A 1 179 ? -11.132 6.643 -10.409 1.00 93.56 179 TRP A N 1
ATOM 1439 C CA . TRP A 1 179 ? -12.214 6.721 -9.435 1.00 93.56 179 TRP A CA 1
ATOM 1440 C C . TRP A 1 179 ? -13.347 5.760 -9.781 1.00 93.56 179 TRP A C 1
ATOM 1442 O O . TRP A 1 179 ? -13.705 5.566 -10.943 1.00 93.56 179 TRP A O 1
ATOM 1452 N N . ALA A 1 180 ? -13.893 5.108 -8.759 1.00 92.38 180 ALA A N 1
ATOM 1453 C CA . ALA A 1 180 ? -15.029 4.225 -8.921 1.00 92.38 180 ALA A CA 1
ATOM 1454 C C . ALA A 1 180 ? -16.263 5.040 -9.325 1.00 92.38 180 ALA A C 1
ATOM 1456 O O . ALA A 1 180 ? -16.690 5.933 -8.596 1.00 92.38 180 ALA A O 1
ATOM 1457 N N . ASP A 1 181 ? -16.874 4.674 -10.451 1.00 89.06 181 ASP A N 1
ATOM 1458 C CA . ASP A 1 181 ? -18.200 5.158 -10.838 1.00 89.06 181 ASP A CA 1
ATOM 1459 C C . ASP A 1 181 ? -19.261 4.504 -9.934 1.00 89.06 181 ASP A C 1
ATOM 1461 O O . ASP A 1 181 ? -19.809 3.437 -10.234 1.00 89.06 181 ASP A O 1
ATOM 1465 N N . SER A 1 182 ? -19.454 5.086 -8.748 1.00 88.12 182 SER A N 1
ATOM 1466 C CA . SER A 1 182 ? -20.399 4.628 -7.734 1.00 88.12 182 SER A CA 1
ATOM 1467 C C . SER A 1 182 ? -21.087 5.799 -7.039 1.00 88.12 182 SER A C 1
ATOM 1469 O O . SER A 1 182 ? -20.487 6.845 -6.825 1.00 88.12 182 SER A O 1
ATOM 1471 N N . LYS A 1 183 ? -22.345 5.583 -6.639 1.00 88.31 183 LYS A N 1
ATOM 1472 C CA . LYS A 1 183 ? -23.156 6.512 -5.825 1.00 88.31 183 LYS A CA 1
ATOM 1473 C C . LYS A 1 183 ? -23.394 5.993 -4.403 1.00 88.31 183 LYS A C 1
ATOM 1475 O O . LYS A 1 183 ? -24.336 6.409 -3.731 1.00 88.31 183 LYS A O 1
ATOM 1480 N N . ASP A 1 184 ? -22.630 4.983 -3.996 1.00 89.88 184 ASP A N 1
ATOM 1481 C CA . ASP A 1 184 ? -22.697 4.382 -2.668 1.00 89.88 184 ASP A CA 1
ATOM 1482 C C . ASP A 1 184 ? -21.451 4.735 -1.839 1.00 89.88 184 ASP A C 1
ATOM 1484 O O . ASP A 1 184 ? -20.789 5.736 -2.078 1.00 89.88 184 ASP A O 1
ATOM 1488 N N . TRP A 1 185 ? -21.117 3.911 -0.846 1.00 93.25 185 TRP A N 1
ATOM 1489 C CA . TRP A 1 185 ? -19.958 4.122 0.022 1.00 93.25 185 TRP A CA 1
ATOM 1490 C C . TRP A 1 185 ? -18.597 4.101 -0.705 1.00 93.25 185 TRP A C 1
ATOM 1492 O O . TRP A 1 185 ? -17.601 4.488 -0.101 1.00 93.25 185 TRP A O 1
ATOM 1502 N N . MET A 1 186 ? -18.543 3.634 -1.958 1.00 94.62 186 MET A N 1
ATOM 1503 C CA . MET A 1 186 ? -17.349 3.658 -2.811 1.00 94.62 186 MET A CA 1
ATOM 1504 C C . MET A 1 186 ? -17.240 4.917 -3.679 1.00 94.62 186 MET A C 1
ATOM 1506 O O . MET A 1 186 ? -16.321 4.986 -4.493 1.00 94.62 186 MET A O 1
ATOM 1510 N N . GLU A 1 187 ? -18.148 5.889 -3.554 1.00 93.38 187 GLU A N 1
ATOM 1511 C CA . GLU A 1 187 ? -17.988 7.197 -4.200 1.00 93.38 187 GLU A CA 1
ATOM 1512 C C . GLU A 1 187 ? -16.625 7.805 -3.815 1.00 93.38 187 GLU A C 1
ATOM 1514 O O . GLU A 1 187 ? -16.241 7.804 -2.645 1.00 93.38 187 GLU A O 1
ATOM 1519 N N . ASN A 1 188 ? -15.858 8.264 -4.811 1.00 92.44 188 ASN A N 1
ATOM 1520 C CA . ASN A 1 188 ? -14.456 8.711 -4.681 1.00 92.44 188 ASN A CA 1
ATOM 1521 C C . ASN A 1 188 ? -13.452 7.633 -4.213 1.00 92.44 188 ASN A C 1
ATOM 1523 O O . ASN A 1 188 ? -12.290 7.929 -3.937 1.00 92.44 188 ASN A O 1
ATOM 1527 N N . GLY A 1 189 ? -13.873 6.371 -4.133 1.00 95.25 189 GLY A N 1
ATOM 1528 C CA . GLY A 1 189 ? -13.003 5.224 -3.898 1.00 95.25 189 GLY A CA 1
ATOM 1529 C C . GLY A 1 189 ? -12.322 4.731 -5.176 1.00 95.25 189 GLY A C 1
ATOM 1530 O O . GLY A 1 189 ? -12.552 5.230 -6.276 1.00 95.25 189 GLY A O 1
ATOM 1531 N N . SER A 1 190 ? -11.493 3.697 -5.047 1.00 96.25 190 SER A N 1
ATOM 1532 C CA . SER A 1 190 ? -10.872 3.007 -6.182 1.00 96.25 190 SER A CA 1
ATOM 1533 C C . SER A 1 190 ? -10.682 1.520 -5.875 1.00 96.25 190 SER A C 1
ATOM 1535 O O . SER A 1 190 ? -10.834 1.078 -4.734 1.00 96.25 190 SER A O 1
ATOM 1537 N N . TYR A 1 191 ? -10.351 0.733 -6.894 1.00 95.69 191 TYR A N 1
ATOM 1538 C CA . TYR A 1 191 ? -10.036 -0.685 -6.751 1.00 95.69 191 TYR A CA 1
ATOM 1539 C C . TYR A 1 191 ? -8.527 -0.891 -6.831 1.00 95.69 191 TYR A C 1
ATOM 1541 O O . TYR A 1 191 ? -7.874 -0.439 -7.767 1.00 95.69 191 TYR A O 1
ATOM 1549 N N . MET A 1 192 ? -7.972 -1.627 -5.870 1.00 95.56 192 MET A N 1
ATOM 1550 C CA . MET A 1 192 ? -6.547 -1.939 -5.830 1.00 95.56 192 MET A CA 1
ATOM 1551 C C . MET A 1 192 ? -6.304 -3.394 -6.237 1.00 95.56 192 MET A C 1
ATOM 1553 O O . MET A 1 192 ? -6.864 -4.316 -5.643 1.00 95.56 192 MET A O 1
ATOM 1557 N N . ALA A 1 193 ? -5.424 -3.603 -7.216 1.00 95.12 193 ALA A N 1
ATOM 1558 C CA . ALA A 1 193 ? -4.881 -4.914 -7.557 1.00 95.12 193 ALA A CA 1
ATOM 1559 C C . ALA A 1 193 ? -3.384 -4.942 -7.233 1.00 95.12 193 ALA A C 1
ATOM 1561 O O . ALA A 1 193 ? -2.628 -4.100 -7.711 1.00 95.12 193 ALA A O 1
ATOM 1562 N N . VAL A 1 194 ? -2.951 -5.921 -6.434 1.00 95.81 194 VAL A N 1
ATOM 1563 C CA . VAL A 1 194 ? -1.546 -6.071 -6.027 1.00 95.81 194 VAL A CA 1
ATOM 1564 C C . VAL A 1 194 ? -1.027 -7.437 -6.442 1.00 95.81 194 VAL A C 1
ATOM 1566 O O . VAL A 1 194 ? -1.675 -8.463 -6.236 1.00 95.81 194 VAL A O 1
ATOM 1569 N N . ARG A 1 195 ? 0.159 -7.442 -7.052 1.00 95.81 195 ARG A N 1
ATOM 1570 C CA . ARG A 1 195 ? 0.820 -8.630 -7.589 1.00 95.81 195 ARG A CA 1
ATOM 1571 C C . ARG A 1 195 ? 2.280 -8.621 -7.172 1.00 95.81 195 ARG A C 1
ATOM 1573 O O . ARG A 1 195 ? 3.026 -7.720 -7.539 1.00 95.81 195 ARG A O 1
ATOM 1580 N N . ARG A 1 196 ? 2.702 -9.652 -6.441 1.00 95.75 196 ARG A N 1
ATOM 1581 C CA . ARG A 1 196 ? 4.117 -9.883 -6.147 1.00 95.75 196 ARG A CA 1
ATOM 1582 C C . ARG A 1 196 ? 4.727 -10.705 -7.278 1.00 95.75 196 ARG A C 1
ATOM 1584 O O . ARG A 1 196 ? 4.478 -11.905 -7.367 1.00 95.75 196 ARG A O 1
ATOM 1591 N N . ILE A 1 197 ? 5.490 -10.050 -8.148 1.00 96.06 197 ILE A N 1
ATOM 1592 C CA . ILE A 1 197 ? 6.053 -10.653 -9.361 1.00 96.06 197 ILE A CA 1
ATOM 1593 C C . ILE A 1 197 ? 7.544 -10.902 -9.139 1.00 96.06 197 ILE A C 1
ATOM 1595 O O . ILE A 1 197 ? 8.304 -9.972 -8.885 1.00 96.06 197 ILE A O 1
ATOM 1599 N N . GLN A 1 198 ? 7.956 -12.168 -9.209 1.00 95.50 198 GLN A N 1
ATOM 1600 C CA . GLN A 1 198 ? 9.365 -12.539 -9.146 1.00 95.50 198 GLN A CA 1
ATOM 1601 C C . GLN A 1 198 ? 10.008 -12.356 -10.523 1.00 95.50 198 GLN A C 1
ATOM 1603 O O . GLN A 1 198 ? 9.471 -12.821 -11.526 1.00 95.50 198 GLN A O 1
ATOM 1608 N N . MET A 1 199 ? 11.169 -11.708 -10.552 1.00 96.00 199 MET A N 1
ATOM 1609 C CA . MET A 1 199 ? 11.986 -11.535 -11.751 1.00 96.00 199 MET A CA 1
ATOM 1610 C C . MET A 1 199 ? 13.176 -12.500 -11.696 1.00 96.00 199 MET A C 1
ATOM 1612 O O . MET A 1 199 ? 13.810 -12.627 -10.650 1.00 96.00 199 MET A O 1
ATOM 1616 N N . PHE A 1 200 ? 13.472 -13.183 -12.804 1.00 96.62 200 PHE A N 1
ATOM 1617 C CA . PHE A 1 200 ? 14.651 -14.048 -12.948 1.00 96.62 200 PHE A CA 1
ATOM 1618 C C . PHE A 1 200 ? 15.785 -13.251 -13.596 1.00 96.62 200 PHE A C 1
ATOM 1620 O O . PHE A 1 200 ? 15.985 -13.309 -14.811 1.00 96.62 200 PHE A O 1
ATOM 1627 N N . LEU A 1 201 ? 16.472 -12.445 -12.785 1.00 97.12 201 LEU A N 1
ATOM 1628 C CA . LEU A 1 201 ? 17.425 -11.447 -13.274 1.00 97.12 201 LEU A CA 1
ATOM 1629 C C . LEU A 1 201 ? 18.660 -12.091 -13.916 1.00 97.12 201 LEU A C 1
ATOM 1631 O O . LEU A 1 201 ? 19.113 -11.637 -14.954 1.00 97.12 201 LEU A O 1
ATOM 1635 N N . GLU A 1 202 ? 19.134 -13.228 -13.412 1.00 97.00 202 GLU A N 1
ATOM 1636 C CA . GLU A 1 202 ? 20.306 -13.915 -13.964 1.00 97.00 202 GLU A CA 1
ATOM 1637 C C . GLU A 1 202 ? 20.056 -14.489 -15.365 1.00 97.00 202 GLU A C 1
ATOM 1639 O O . GLU A 1 202 ? 20.981 -14.609 -16.172 1.00 97.00 202 GLU A O 1
ATOM 1644 N N . THR A 1 203 ? 18.818 -14.895 -15.650 1.00 96.56 203 THR A N 1
ATOM 1645 C CA . THR A 1 203 ? 18.406 -15.315 -16.996 1.00 96.56 203 THR A CA 1
ATOM 1646 C C . THR A 1 203 ? 18.238 -14.096 -17.894 1.00 96.56 203 THR A C 1
ATOM 1648 O O . THR A 1 203 ? 18.696 -14.096 -19.037 1.00 96.56 203 THR A O 1
ATOM 1651 N N . TRP A 1 204 ? 17.624 -13.039 -17.365 1.00 97.44 204 TRP A N 1
ATOM 1652 C CA . TRP A 1 204 ? 17.424 -11.786 -18.078 1.00 97.44 204 TRP A CA 1
ATOM 1653 C C . TRP A 1 204 ? 18.740 -11.140 -18.521 1.00 97.44 204 TRP A C 1
ATOM 1655 O O . TRP A 1 204 ? 18.896 -10.808 -19.693 1.00 97.44 204 TRP A O 1
ATOM 1665 N N . ASP A 1 205 ? 19.720 -11.053 -17.626 1.00 96.56 205 ASP A N 1
ATOM 1666 C CA . ASP A 1 205 ? 21.014 -10.411 -17.878 1.00 96.56 205 ASP A CA 1
ATOM 1667 C C . ASP A 1 205 ? 21.864 -11.162 -18.917 1.00 96.56 205 ASP A C 1
ATOM 1669 O O . ASP A 1 205 ? 22.798 -10.598 -19.482 1.00 96.56 205 ASP A O 1
ATOM 1673 N N . ARG A 1 206 ? 21.522 -12.425 -19.210 1.00 96.88 206 ARG A N 1
ATOM 1674 C CA . ARG A 1 206 ? 22.131 -13.236 -20.281 1.00 96.88 206 ARG A CA 1
ATOM 1675 C C . ARG A 1 206 ? 21.357 -13.196 -21.600 1.00 96.88 206 ARG A C 1
ATOM 1677 O O . ARG A 1 206 ? 21.812 -13.767 -22.588 1.00 96.88 206 ARG A O 1
ATOM 1684 N N . THR A 1 207 ? 20.192 -12.558 -21.621 1.00 97.00 207 THR A N 1
ATOM 1685 C CA . THR A 1 207 ? 19.370 -12.394 -22.825 1.00 97.00 207 THR A CA 1
ATOM 1686 C C . THR A 1 207 ? 19.934 -11.251 -23.671 1.00 97.00 207 THR A C 1
ATOM 1688 O O . THR A 1 207 ? 20.248 -10.188 -23.137 1.00 97.00 207 THR A O 1
ATOM 1691 N N . GLY A 1 208 ? 20.073 -11.456 -24.986 1.00 97.12 208 GLY A N 1
ATOM 1692 C CA . GLY A 1 208 ? 20.571 -10.422 -25.900 1.00 97.12 208 GLY A CA 1
ATOM 1693 C C . GLY A 1 208 ? 19.690 -9.168 -25.893 1.00 97.12 208 GLY A C 1
ATOM 1694 O O . GLY A 1 208 ? 18.481 -9.265 -25.698 1.00 97.12 208 GLY A O 1
ATOM 1695 N N . LEU A 1 209 ? 20.286 -7.990 -26.115 1.00 96.00 209 LEU A N 1
ATOM 1696 C CA . LEU A 1 209 ? 19.575 -6.705 -26.040 1.00 96.00 209 LEU A CA 1
ATOM 1697 C C . LEU A 1 209 ? 18.335 -6.663 -26.944 1.00 96.00 209 LEU A C 1
ATOM 1699 O O . LEU A 1 209 ? 17.278 -6.245 -26.488 1.00 96.00 209 LEU A O 1
ATOM 1703 N N . GLU A 1 210 ? 18.450 -7.138 -28.185 1.00 95.81 210 GLU A N 1
ATOM 1704 C CA . GLU A 1 210 ? 17.328 -7.193 -29.130 1.00 95.81 210 GLU A CA 1
ATOM 1705 C C . GLU A 1 210 ? 16.147 -7.996 -28.566 1.00 95.81 210 GLU A C 1
ATOM 1707 O O . GLU A 1 210 ? 15.009 -7.544 -28.612 1.00 95.81 210 GLU A O 1
ATOM 1712 N N . GLU A 1 211 ? 16.412 -9.146 -27.945 1.00 96.19 211 GLU A N 1
ATOM 1713 C CA . GLU A 1 211 ? 15.367 -9.986 -27.354 1.00 96.19 211 GLU A CA 1
ATOM 1714 C C . GLU A 1 211 ? 14.756 -9.349 -26.094 1.00 96.19 211 GLU A C 1
ATOM 1716 O O . GLU A 1 211 ? 13.545 -9.433 -25.859 1.00 96.19 211 GLU A O 1
ATOM 1721 N N . GLN A 1 212 ? 15.566 -8.635 -25.306 1.00 96.88 212 GLN A N 1
ATOM 1722 C CA . GLN A 1 212 ? 15.055 -7.831 -24.195 1.00 96.88 212 GLN A CA 1
ATOM 1723 C C . GLN A 1 212 ? 14.108 -6.730 -24.695 1.00 96.88 212 GLN A C 1
ATOM 1725 O O . GLN A 1 212 ? 13.029 -6.534 -24.136 1.00 96.88 212 GLN A O 1
ATOM 1730 N N . GLU A 1 213 ? 14.484 -6.017 -25.755 1.00 95.94 213 GLU A N 1
ATOM 1731 C CA . GLU A 1 213 ? 13.659 -4.970 -26.359 1.00 95.94 213 GLU A CA 1
ATOM 1732 C C . GLU A 1 213 ? 12.399 -5.544 -27.013 1.00 95.94 213 GLU A C 1
ATOM 1734 O O . GLU A 1 213 ? 11.323 -4.968 -26.845 1.00 95.94 213 GLU A O 1
ATOM 1739 N N . ASN A 1 214 ? 12.487 -6.703 -27.675 1.00 95.56 214 ASN A N 1
ATOM 1740 C CA . ASN A 1 214 ? 11.340 -7.419 -28.243 1.00 95.56 214 ASN A CA 1
ATOM 1741 C C . ASN A 1 214 ? 10.333 -7.829 -27.164 1.00 95.56 214 ASN A C 1
ATOM 1743 O O . ASN A 1 214 ? 9.128 -7.682 -27.365 1.00 95.56 214 ASN A O 1
ATOM 1747 N N . THR A 1 215 ? 10.813 -8.259 -25.993 1.00 94.62 215 THR A N 1
ATOM 1748 C CA . THR A 1 215 ? 9.960 -8.600 -24.842 1.00 94.62 215 THR A CA 1
ATOM 1749 C C . THR A 1 215 ? 9.112 -7.407 -24.380 1.00 94.62 215 THR A C 1
ATOM 1751 O O . THR A 1 215 ? 7.945 -7.578 -24.028 1.00 94.62 215 THR A O 1
ATOM 1754 N N . PHE A 1 216 ? 9.672 -6.191 -24.388 1.00 93.12 216 PHE A N 1
ATOM 1755 C CA . PHE A 1 216 ? 8.976 -4.962 -23.973 1.00 93.12 216 PHE A CA 1
ATOM 1756 C C . PHE A 1 216 ? 8.315 -4.187 -25.128 1.00 93.12 216 PHE A C 1
ATOM 1758 O O . PHE A 1 216 ? 7.511 -3.284 -24.882 1.00 93.12 216 PHE A O 1
ATOM 1765 N N . GLY A 1 217 ? 8.661 -4.495 -26.380 1.00 93.62 217 GLY A N 1
ATOM 1766 C CA . GLY A 1 217 ? 8.236 -3.764 -27.579 1.00 93.62 217 GLY A CA 1
ATOM 1767 C C . GLY A 1 217 ? 8.776 -2.329 -27.673 1.00 93.62 217 GLY A C 1
ATOM 1768 O O . GLY A 1 217 ? 8.145 -1.470 -28.300 1.00 93.62 217 GLY A O 1
ATOM 1769 N N . ARG A 1 218 ? 9.889 -2.025 -26.993 1.00 92.62 218 ARG A N 1
ATOM 1770 C CA . ARG A 1 218 ? 10.480 -0.678 -26.885 1.00 92.62 218 ARG A CA 1
ATOM 1771 C C . ARG A 1 218 ? 11.995 -0.753 -26.797 1.00 92.62 218 ARG A C 1
ATOM 1773 O O . ARG A 1 218 ? 12.531 -1.700 -26.235 1.00 92.62 218 ARG A O 1
ATOM 1780 N N . TYR A 1 219 ? 12.665 0.305 -27.242 1.00 92.50 219 TYR A N 1
ATOM 1781 C CA . TYR A 1 219 ? 14.099 0.460 -27.014 1.00 92.50 219 TYR A CA 1
ATOM 1782 C C . TYR A 1 219 ? 14.402 0.632 -25.521 1.00 92.50 219 TYR A C 1
ATOM 1784 O O . TYR A 1 219 ? 13.766 1.449 -24.848 1.00 92.50 219 TYR A O 1
ATOM 1792 N N . LYS A 1 220 ? 15.393 -0.091 -24.996 1.00 91.06 220 LYS A N 1
ATOM 1793 C CA . LYS A 1 220 ? 15.700 -0.141 -23.557 1.00 91.06 220 LYS A CA 1
ATOM 1794 C C . LYS A 1 220 ? 16.160 1.208 -23.021 1.00 91.06 220 LYS A C 1
ATOM 1796 O O . LYS A 1 220 ? 15.719 1.650 -21.958 1.00 91.06 220 LYS A O 1
ATOM 1801 N N . GLU A 1 221 ? 17.035 1.883 -23.758 1.00 88.38 221 GLU A N 1
ATOM 1802 C CA . GLU A 1 221 ? 17.614 3.159 -23.338 1.00 88.38 221 GLU A CA 1
ATOM 1803 C C . GLU A 1 221 ? 16.570 4.284 -23.362 1.00 88.38 221 GLU A C 1
ATOM 1805 O O . GLU A 1 221 ? 16.316 4.923 -22.338 1.00 88.38 221 GLU A O 1
ATOM 1810 N N . SER A 1 222 ? 15.909 4.488 -24.504 1.00 85.62 222 SER A N 1
ATOM 1811 C CA . SER A 1 222 ? 15.010 5.627 -24.723 1.00 85.62 222 SER A CA 1
ATOM 1812 C C . SER A 1 222 ? 13.559 5.380 -24.297 1.00 85.62 222 SER A C 1
ATOM 1814 O O . SER A 1 222 ? 12.803 6.339 -24.125 1.00 85.62 222 SER A O 1
ATOM 1816 N N . SER A 1 223 ? 13.148 4.116 -24.138 1.00 85.00 223 SER A N 1
ATOM 1817 C CA . SER A 1 223 ? 11.745 3.685 -24.016 1.00 85.00 223 SER A CA 1
ATOM 1818 C C . SER A 1 223 ? 10.868 4.084 -25.214 1.00 85.00 223 SER A C 1
ATOM 1820 O O . SER A 1 223 ? 9.634 4.093 -25.139 1.00 85.00 223 SER A O 1
ATOM 1822 N N . ALA A 1 224 ? 11.471 4.445 -26.349 1.00 86.25 224 ALA A N 1
ATOM 1823 C CA . ALA A 1 224 ? 10.714 4.740 -27.556 1.00 86.25 224 ALA A CA 1
ATOM 1824 C C . ALA A 1 224 ? 10.115 3.441 -28.132 1.00 86.25 224 ALA A C 1
ATOM 1826 O O . ALA A 1 224 ? 10.783 2.404 -28.115 1.00 86.25 224 ALA A O 1
ATOM 1827 N N . PRO A 1 225 ? 8.873 3.471 -28.651 1.00 86.94 225 PRO A N 1
ATOM 1828 C CA . PRO A 1 225 ? 8.357 2.377 -29.469 1.00 86.94 225 PRO A CA 1
ATOM 1829 C C . PRO A 1 225 ? 9.268 2.134 -30.675 1.00 86.94 225 PRO A C 1
ATOM 1831 O O . PRO A 1 225 ? 9.867 3.084 -31.192 1.00 86.94 225 PRO A O 1
ATOM 1834 N N . PHE A 1 226 ? 9.324 0.895 -31.160 1.00 86.94 226 PHE A N 1
ATOM 1835 C CA . PHE A 1 226 ? 10.075 0.580 -32.374 1.00 86.94 226 PHE A CA 1
ATOM 1836 C C . PHE A 1 226 ? 9.679 1.486 -33.549 1.00 86.94 226 PHE A C 1
ATOM 1838 O O . PHE A 1 226 ? 8.515 1.857 -33.719 1.00 86.94 226 PHE A O 1
ATOM 1845 N N . GLY A 1 227 ? 10.680 1.901 -34.330 1.00 83.44 227 GLY A N 1
ATOM 1846 C CA . GLY A 1 227 ? 10.507 2.853 -35.432 1.00 83.44 227 GLY A CA 1
ATOM 1847 C C . GLY A 1 227 ? 10.416 4.331 -35.020 1.00 83.44 227 GLY A C 1
ATOM 1848 O O . GLY A 1 227 ? 10.298 5.189 -35.894 1.00 83.44 227 GLY A O 1
ATOM 1849 N N . LYS A 1 228 ? 10.500 4.674 -33.724 1.00 77.25 228 LYS A N 1
ATOM 1850 C CA . LYS A 1 228 ? 10.561 6.069 -33.242 1.00 77.25 228 LYS A CA 1
ATOM 1851 C C . LYS A 1 228 ? 11.904 6.372 -32.575 1.00 77.25 228 LYS A C 1
ATOM 1853 O O . LYS A 1 228 ? 12.450 5.545 -31.859 1.00 77.25 228 LYS A O 1
ATOM 1858 N N . LYS A 1 229 ? 12.415 7.596 -32.770 1.00 62.34 229 LYS A N 1
ATOM 1859 C CA . LYS A 1 229 ? 13.691 8.054 -32.178 1.00 62.34 229 LYS A CA 1
ATOM 1860 C C . LYS A 1 229 ? 13.584 8.493 -30.709 1.00 62.34 229 LYS A C 1
ATOM 1862 O O . LYS A 1 229 ? 14.600 8.549 -30.029 1.00 62.34 229 LYS A O 1
ATOM 1867 N N . MET A 1 230 ? 12.388 8.832 -30.215 1.00 59.06 230 MET A N 1
ATOM 1868 C CA . MET A 1 230 ? 12.199 9.364 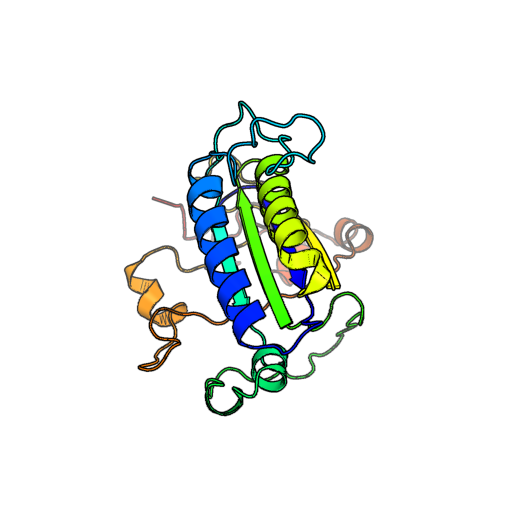-28.859 1.00 59.06 230 MET A CA 1
ATOM 1869 C C . MET A 1 230 ? 10.863 8.911 -28.256 1.00 59.06 230 MET A C 1
ATOM 1871 O O . MET A 1 230 ? 9.863 8.789 -28.970 1.00 59.06 230 MET A O 1
ATOM 1875 N N . SER A 1 231 ? 10.845 8.669 -26.940 1.00 55.69 231 SER A N 1
ATOM 1876 C CA . SER A 1 231 ? 9.606 8.489 -26.176 1.00 55.69 231 SER A CA 1
ATOM 1877 C C . SER A 1 231 ? 8.744 9.751 -26.309 1.00 55.69 231 SER A C 1
ATOM 1879 O O . SER A 1 231 ? 9.227 10.861 -26.097 1.00 55.69 231 SER A O 1
ATOM 1881 N N . LEU A 1 232 ? 7.470 9.589 -26.673 1.00 49.94 232 LEU A N 1
ATOM 1882 C CA . LEU A 1 232 ? 6.524 10.687 -26.928 1.00 49.94 232 LEU A CA 1
ATOM 1883 C C . LEU A 1 232 ? 6.069 11.443 -25.667 1.00 49.94 232 LEU A C 1
ATOM 1885 O O . LEU A 1 232 ? 5.253 12.351 -25.771 1.00 49.94 232 LEU A O 1
ATOM 1889 N N . MET A 1 233 ? 6.589 11.099 -24.490 1.00 46.31 233 MET A N 1
ATOM 1890 C CA . MET A 1 233 ? 6.242 11.748 -23.228 1.00 46.31 233 MET A CA 1
ATOM 1891 C C . MET A 1 233 ? 7.525 12.141 -22.493 1.00 46.31 233 MET A C 1
ATOM 1893 O O . MET A 1 233 ? 8.107 11.347 -21.754 1.00 46.31 233 MET A O 1
ATOM 1897 N N . LYS A 1 234 ? 7.983 13.373 -22.741 1.00 39.53 234 LYS A N 1
ATOM 1898 C CA . LYS A 1 234 ? 8.795 14.123 -21.777 1.00 39.53 234 LYS A CA 1
ATOM 1899 C C . LYS A 1 234 ? 7.815 14.841 -20.856 1.00 39.53 234 LYS A C 1
ATOM 1901 O O . LYS A 1 234 ? 6.886 15.477 -21.348 1.00 39.53 234 LYS A O 1
ATOM 1906 N N . TRP A 1 235 ? 7.995 14.677 -19.552 1.00 42.91 235 TRP A N 1
ATOM 1907 C CA . TRP A 1 235 ? 7.231 15.400 -18.547 1.00 42.91 235 TRP A CA 1
ATOM 1908 C C . TRP A 1 235 ? 7.482 16.904 -18.738 1.00 42.91 235 TRP A C 1
ATOM 1910 O O . TRP A 1 235 ? 8.638 17.327 -18.778 1.00 42.91 235 TRP A O 1
ATOM 1920 N N . ILE A 1 236 ? 6.408 17.671 -18.934 1.00 33.09 236 ILE A N 1
ATOM 1921 C CA . ILE A 1 236 ? 6.356 19.127 -18.751 1.00 33.09 236 ILE A CA 1
ATOM 1922 C C . ILE A 1 236 ? 5.372 19.351 -17.614 1.00 33.09 236 ILE A C 1
ATOM 1924 O O . ILE A 1 236 ? 4.297 18.705 -17.675 1.00 33.09 236 ILE A O 1
#

Secondary structure (DSSP, 8-state):
--SEEEEEEE--S---HHHHHHHHHHHHHHHHHHHTT--SSPPPS-TTSPPSS--TTTT---TT-EEEEEE-HHHHHHTT-GGG--TT-PPPPP-TT----GGGS--SEEEEEEESSHHHHHHHHHHHHHHHTTTS-EEEEEEEE-B--SSSSPPB-TTS-B-STTS--SHHHHHHHTS---SSTTTT------------HHHHTTS-HHHHHHHHTB-TTT-PBTT-SS-S----